Protein AF-A0A537AGH2-F1 (afdb_monomer)

Secondary structure (DSSP, 8-state):
--------------------------TTTTSEEEEEEEE--SSTTHHHHHHHHHHHHHHHHHHHHHSSSBTTBEEEEEEEE-TT-HHHHHHHHHHHTT-STT--S-BB-SSHHHHHHHHHHHHHHT--EE-TT-S-GGGG-TTT-TTEE--STT-THHHHHHHHHHHHTT--GGG-EE-TTS-SHHHHGGGGGGGTT-EEEE-S--S---HHHHHHIIIIITTT--SS-GGGGGSHHHHHHHHHHHHHHHHHHHHHHHH-SS---HHHHHHHHTT-EE-HHHHHHTT-TTT---EE--SS-SS---EEEEEEE-SSSEEE-S--EE--HHHHHHHHHHHHHHHHHHHTPPP---

pLDDT: mean 83.79, std 14.91, range [36.12, 98.12]

Mean predicted aligned error: 16.32 Å

Foldseek 3Di:
DDDDDDDDDDDDDDDDDDDDPPPPDPPQLQQAAEAEAEFQCDAPCNVVGVVVSVVVVVVLVCCCPVVVPDVVRRYDYDYQHDNQDQVSLLVSCVVQQQPGPRGHQAYESQHQSNLVVCQVVCVVSVHAYEQAPDYDPVVVPCVVRVRYHNHPDPAAQVLLVVLLVCVVVVNDQLPAEAEQRCQWCRNHPVNFPSQANHKYKHALAFFDDFQLLVVCVVPAVVVVNDPDDSVCCRIPVNVVVVVVVVLQVQLVVQLCVPVNPDDDDPVSSVVSLQARWQALVNCVVNGCRSGHHTFGHHQVRNRRAFKIFMWGDNRPGTDTPDDIDGDDCVPVVVVVVVVVVVVCVVVVPDDDDD

Sequence (354 aa):
MSGKPVGTALAPPLCAILATIVFAAPAVAQNEQFIPALVYRTGAYSPNGVPLANGIADYYKLINARDGGINGVKIVTEECEFSYATDRGVECYERLKHNGPTGAAYVNPLSTGVTFALTDRTTADKIPVVSPGYGRSESRDGSVFQWNFPLLGTWGVMNSTAIKEAVAVGYPREKMYGVWWSGAEPDVRPAGDGAKGYNAVTLQHTSGRFKLHEDLKKYVYDKGQGSAQWERTGEILYVRGLITSMLGVEAIRTAQAKFGNKPLTGEQVRWGYENLDISADRIKQLGFEGVLRPIKVSCADHEGAHTGRIQTWDGENWKITSDWYVSDDSVIAPMVKEAAARYATEKKIATGCL

Solvent-accessible surface area (backbone atoms only — not comparable to full-atom values): 19773 Å² total; per-residue (Å²): 132,91,81,88,81,91,79,91,80,91,86,80,85,85,84,80,85,75,83,78,78,77,76,77,69,77,83,65,78,72,44,48,46,22,37,48,37,55,31,18,69,42,65,94,59,15,85,60,27,39,62,51,45,49,53,54,55,51,49,51,52,43,39,35,68,76,57,48,13,68,94,60,29,32,68,42,72,53,81,35,79,24,48,80,38,47,71,47,41,48,49,45,46,70,73,38,47,66,40,54,81,80,21,29,69,37,40,44,55,89,40,56,67,29,44,65,72,37,51,67,53,27,50,74,70,73,26,37,37,40,32,77,63,46,64,57,76,72,26,70,47,44,90,82,27,74,29,41,41,32,44,53,68,78,35,47,64,60,40,16,48,54,36,41,50,29,51,76,74,68,48,63,33,70,78,40,75,32,54,59,60,39,53,34,63,74,13,35,56,84,26,41,75,52,28,34,43,28,29,13,36,28,54,65,49,70,53,55,77,52,64,39,49,58,52,46,39,68,73,28,43,77,68,72,67,52,94,66,62,78,86,54,54,24,35,36,68,46,44,47,51,54,50,57,50,48,55,53,52,49,11,42,50,50,22,24,75,75,77,40,97,60,93,74,53,73,69,47,37,49,52,5,42,35,60,28,70,44,44,63,68,52,36,40,75,67,27,37,63,90,36,57,71,60,37,48,27,30,76,94,36,85,75,29,61,65,49,30,28,39,28,30,28,74,56,86,50,66,38,79,78,53,68,82,45,67,67,63,54,90,64,47,48,59,54,52,52,49,54,52,51,52,51,31,60,78,69,70,52,88,85,81,76,135

Nearest PDB structures (foldseek):
  4ru0-assembly2_B  TM=5.882E-01  e=5.777E-34  Pseudomonas protegens Pf-5
  7cum-assembly1_B  TM=3.617E-01  e=2.779E-06  Homo sapiens
  6vjm-assembly1_B  TM=3.675E-01  e=4.060E-06  Homo sapiens
  4f12-assembly1_A  TM=3.586E-01  e=1.047E-05  Homo sapiens
  7c7s-assembly1_B  TM=3.684E-01  e=3.478E-05  Homo sapiens

Radius of gyration: 29.84 Å; Cα contacts (8 Å, |Δi|>4): 537; chains: 1; bounding box: 94×100×67 Å

Structure (mmCIF, N/CA/C/O backbone):
data_AF-A0A537AGH2-F1
#
_entry.id   AF-A0A537AGH2-F1
#
loop_
_atom_site.group_PDB
_atom_site.id
_atom_site.type_symbol
_atom_site.label_atom_id
_atom_site.label_alt_id
_atom_site.label_comp_id
_atom_site.label_asym_id
_atom_site.label_entity_id
_atom_site.label_seq_id
_atom_site.pdbx_PDB_ins_code
_atom_site.Cartn_x
_atom_site.Cartn_y
_atom_site.Cartn_z
_atom_site.occupancy
_atom_site.B_iso_or_equiv
_atom_site.auth_seq_id
_atom_site.auth_comp_id
_atom_site.auth_asym_id
_atom_site.auth_atom_id
_atom_site.pdbx_PDB_model_num
ATOM 1 N N . MET A 1 1 ? -70.671 72.174 38.721 1.00 41.12 1 MET A N 1
ATOM 2 C CA . MET A 1 1 ? -70.331 71.013 39.569 1.00 41.12 1 MET A CA 1
ATOM 3 C C . MET A 1 1 ? -69.439 70.094 38.750 1.00 41.12 1 MET A C 1
ATOM 5 O O . MET A 1 1 ? -69.869 69.733 37.670 1.00 41.12 1 MET A O 1
ATOM 9 N N . SER A 1 2 ? -68.220 69.811 39.241 1.00 43.91 2 SER A N 1
ATOM 10 C CA . SER A 1 2 ? -67.242 68.821 38.729 1.00 43.91 2 SER A CA 1
ATOM 11 C C . SER A 1 2 ? -66.855 68.954 37.237 1.00 43.91 2 SER A C 1
ATOM 13 O O . SER A 1 2 ? -67.623 68.577 36.371 1.00 43.91 2 SER A O 1
ATOM 15 N N . GLY A 1 3 ? -65.706 69.473 36.797 1.00 36.78 3 GLY A N 1
ATOM 16 C CA . GLY A 1 3 ? -64.362 69.422 37.373 1.00 36.78 3 GLY A CA 1
ATOM 17 C C . GLY A 1 3 ? -63.392 68.796 36.352 1.00 36.78 3 GLY A C 1
ATOM 18 O O . GLY A 1 3 ? -63.224 67.591 36.391 1.00 36.78 3 GLY A O 1
ATOM 19 N N . LYS A 1 4 ? -62.861 69.635 35.434 1.00 38.19 4 LYS A N 1
ATOM 20 C CA . LYS A 1 4 ? -61.521 69.699 34.765 1.00 38.19 4 LYS A CA 1
ATOM 21 C C . LYS A 1 4 ? -60.625 68.430 34.616 1.00 38.19 4 LYS A C 1
ATOM 23 O O . LYS A 1 4 ? -60.667 67.570 35.479 1.00 38.19 4 LYS A O 1
ATOM 28 N N . PRO A 1 5 ? -59.572 68.446 33.757 1.00 46.12 5 PRO A N 1
ATOM 29 C CA . PRO A 1 5 ? -59.351 69.150 32.483 1.00 46.12 5 PRO A CA 1
ATOM 30 C C . PRO A 1 5 ? -58.689 68.269 31.381 1.00 46.12 5 PRO A C 1
ATOM 32 O O . PRO A 1 5 ? -58.359 67.104 31.571 1.00 46.12 5 PRO A O 1
ATOM 35 N N . VAL A 1 6 ? -58.483 68.907 30.226 1.00 44.59 6 VAL A N 1
ATOM 36 C CA . VAL A 1 6 ? -57.723 68.499 29.030 1.00 44.59 6 VAL A CA 1
ATOM 37 C C . VAL A 1 6 ? -56.281 68.065 29.343 1.00 44.59 6 VAL A C 1
ATOM 39 O O . VAL A 1 6 ? -55.579 68.746 30.087 1.00 44.59 6 VAL A O 1
ATOM 42 N N . GLY A 1 7 ? -55.821 66.997 28.682 1.00 36.12 7 GLY A N 1
ATOM 43 C CA . GLY A 1 7 ? -54.413 66.603 28.601 1.00 36.12 7 GLY A CA 1
ATOM 44 C C . GLY A 1 7 ? -54.171 65.651 27.426 1.00 36.12 7 GLY A C 1
ATOM 45 O O . GLY A 1 7 ? -54.637 64.518 27.430 1.00 36.12 7 GLY A O 1
ATOM 46 N N . THR A 1 8 ? -53.465 66.132 26.404 1.00 44.34 8 THR A N 1
ATOM 47 C CA . THR A 1 8 ? -52.935 65.358 25.272 1.00 44.34 8 THR A CA 1
ATOM 48 C C . THR A 1 8 ? -51.853 64.383 25.734 1.00 44.34 8 THR A C 1
ATOM 50 O O . THR A 1 8 ? -50.878 64.816 26.346 1.00 44.34 8 THR A O 1
ATOM 53 N N . ALA A 1 9 ? -51.968 63.102 25.375 1.00 39.44 9 ALA A N 1
ATOM 54 C CA . ALA A 1 9 ? -50.884 62.129 25.495 1.00 39.44 9 ALA A CA 1
ATOM 55 C C . ALA A 1 9 ? -50.927 61.116 24.337 1.00 39.44 9 ALA A C 1
ATOM 57 O O . ALA A 1 9 ? -51.938 60.458 24.099 1.00 39.44 9 ALA A O 1
ATOM 58 N N . LEU A 1 10 ? -49.809 61.031 23.616 1.00 45.22 10 LEU A N 1
ATOM 59 C CA . LEU A 1 10 ? -49.464 60.015 22.621 1.00 45.22 10 LEU A CA 1
ATOM 60 C C . LEU A 1 10 ? -49.036 58.714 23.318 1.00 45.22 10 LEU A C 1
ATOM 62 O O . LEU A 1 10 ? -48.184 58.777 24.200 1.00 45.22 10 LEU A O 1
ATOM 66 N N . ALA A 1 11 ? -49.551 57.563 22.869 1.00 36.91 11 ALA A N 1
ATOM 67 C CA . ALA A 1 11 ? -48.962 56.216 22.996 1.00 36.91 11 ALA A CA 1
ATOM 68 C C . ALA A 1 11 ? -49.866 55.181 22.276 1.00 36.91 11 ALA A C 1
ATOM 70 O O . ALA A 1 11 ? -51.060 55.443 22.136 1.00 36.91 11 ALA A O 1
ATOM 71 N N . PRO A 1 12 ? -49.416 53.943 21.996 1.00 42.91 12 PRO A N 1
ATOM 72 C CA . PRO A 1 12 ? -48.187 53.490 21.324 1.00 42.91 12 PRO A CA 1
ATOM 73 C C . PRO A 1 12 ? -48.516 52.457 20.197 1.00 42.91 12 PRO A C 1
ATOM 75 O O . PRO A 1 12 ? -49.676 52.068 20.049 1.00 42.91 12 PRO A O 1
ATOM 78 N N . PRO A 1 13 ? -47.550 51.990 19.373 1.00 43.12 13 PRO A N 1
ATOM 79 C CA . PRO A 1 13 ? -47.852 51.080 18.268 1.00 43.12 13 PRO A CA 1
ATOM 80 C C . PRO A 1 13 ? -48.101 49.639 18.741 1.00 43.12 13 PRO A C 1
ATOM 82 O O . PRO A 1 13 ? -47.490 49.140 19.686 1.00 43.12 13 PRO A O 1
ATOM 85 N N . LEU A 1 14 ? -49.031 48.994 18.040 1.00 40.91 14 LEU A N 1
ATOM 86 C CA . LEU A 1 14 ? -49.587 47.671 18.294 1.00 40.91 14 LEU A CA 1
ATOM 87 C C . LEU A 1 14 ? -48.521 46.570 18.134 1.00 40.91 14 LEU A C 1
ATOM 89 O O . LEU A 1 14 ? -47.945 46.394 17.061 1.00 40.91 14 LEU A O 1
ATOM 93 N N . CYS A 1 15 ? -48.289 45.809 19.202 1.00 37.78 15 CYS A N 1
ATOM 94 C CA . CYS A 1 15 ? -47.430 44.629 19.215 1.00 37.78 15 CYS A CA 1
ATOM 95 C C . CYS A 1 15 ? -48.235 43.426 18.686 1.00 37.78 15 CYS A C 1
ATOM 97 O O . CYS A 1 15 ? -49.116 42.918 19.379 1.00 37.78 15 CYS A O 1
ATOM 99 N N . ALA A 1 16 ? -47.978 42.992 17.449 1.00 44.84 16 ALA A N 1
ATOM 100 C CA . ALA A 1 16 ? -48.577 41.786 16.882 1.00 44.84 16 ALA A CA 1
ATOM 101 C C . ALA A 1 16 ? -47.714 40.563 17.232 1.00 44.84 16 ALA A C 1
ATOM 103 O O . ALA A 1 16 ? -46.603 40.401 16.730 1.00 44.84 16 ALA A O 1
ATOM 104 N N . ILE A 1 17 ? -48.237 39.702 18.105 1.00 47.31 17 ILE A N 1
ATOM 105 C CA . ILE A 1 17 ? -47.655 38.400 18.441 1.00 47.31 17 ILE A CA 1
ATOM 106 C C . ILE A 1 17 ? -47.927 37.455 17.261 1.00 47.31 17 ILE A C 1
ATOM 108 O O . ILE A 1 17 ? -49.038 36.948 17.118 1.00 47.31 17 ILE A O 1
ATOM 112 N N . LEU A 1 18 ? -46.928 37.220 16.404 1.00 45.00 18 LEU A N 1
ATOM 113 C CA . LEU A 1 18 ? -46.944 36.079 15.487 1.00 45.00 18 LEU A CA 1
ATOM 114 C C . LEU A 1 18 ? -46.475 34.835 16.244 1.00 45.00 18 LEU A C 1
ATOM 116 O O . LEU A 1 18 ? -45.322 34.745 16.660 1.00 45.00 18 LEU A O 1
ATOM 120 N N . ALA A 1 19 ? -47.372 33.862 16.387 1.00 48.78 19 ALA A N 1
ATOM 121 C CA . ALA A 1 19 ? -47.015 32.499 16.742 1.00 48.78 19 ALA A CA 1
ATOM 122 C C . ALA A 1 19 ? -46.134 31.912 15.625 1.00 48.78 19 ALA A C 1
ATOM 124 O O . ALA A 1 19 ? -46.610 31.625 14.526 1.00 48.78 19 ALA A O 1
ATOM 125 N N . THR A 1 20 ? -44.841 31.748 15.890 1.00 42.72 20 THR A N 1
ATOM 126 C CA . THR A 1 20 ? -43.931 31.002 15.023 1.00 42.72 20 THR A CA 1
ATOM 127 C C . THR A 1 20 ? -44.270 29.519 15.108 1.00 42.72 20 THR A C 1
ATOM 129 O O . THR A 1 20 ? -43.846 28.806 16.014 1.00 42.72 20 THR A O 1
ATOM 132 N N . ILE A 1 21 ? -45.035 29.033 14.130 1.00 51.00 21 ILE A N 1
ATOM 133 C CA . ILE A 1 21 ? -45.040 27.614 13.781 1.00 51.00 21 ILE A CA 1
ATOM 134 C C . ILE A 1 21 ? -43.639 27.316 13.246 1.00 51.00 21 ILE A C 1
ATOM 136 O O . ILE A 1 21 ? -43.299 27.682 12.121 1.00 51.00 21 ILE A O 1
ATOM 140 N N . VAL A 1 22 ? -42.798 26.696 14.072 1.00 43.97 22 VAL A N 1
ATOM 141 C CA . VAL A 1 22 ? -41.528 26.131 13.620 1.00 43.97 22 VAL A CA 1
ATOM 142 C C . VAL A 1 22 ? -41.872 24.936 12.737 1.00 43.97 22 VAL A C 1
ATOM 144 O O . VAL A 1 22 ? -42.109 23.833 13.223 1.00 43.97 22 VAL A O 1
ATOM 147 N N . PHE A 1 23 ? -41.919 25.150 11.423 1.00 47.59 23 PHE A N 1
ATOM 148 C CA . PHE A 1 23 ? -41.709 24.055 10.488 1.00 47.59 23 PHE A CA 1
ATOM 149 C C . PHE A 1 23 ? -40.255 23.620 10.652 1.00 47.59 23 PHE A C 1
ATOM 151 O O . PHE A 1 23 ? -39.338 24.276 10.159 1.00 47.59 23 PHE A O 1
ATOM 158 N N . ALA A 1 24 ? -40.035 22.525 11.378 1.00 45.69 24 ALA A N 1
ATOM 159 C CA . ALA A 1 24 ? -38.797 21.782 11.246 1.00 45.69 24 ALA A CA 1
ATOM 160 C C . ALA A 1 24 ? -38.727 21.314 9.786 1.00 45.69 24 ALA A C 1
ATOM 162 O O . ALA A 1 24 ? -39.479 20.429 9.374 1.00 45.69 24 ALA A O 1
ATOM 163 N N . ALA A 1 25 ? -37.875 21.956 8.984 1.00 42.16 25 ALA A N 1
ATOM 164 C CA . ALA A 1 25 ? -37.486 21.408 7.694 1.00 42.16 25 ALA A CA 1
ATOM 165 C C . ALA A 1 25 ? -36.998 19.965 7.923 1.00 42.16 25 ALA A C 1
ATOM 167 O O . ALA A 1 25 ? -36.376 19.701 8.961 1.00 42.16 25 ALA A O 1
ATOM 168 N N . PRO A 1 26 ? -37.270 19.015 7.011 1.00 39.09 26 PRO A N 1
ATOM 169 C CA . PRO A 1 26 ? -36.782 17.658 7.181 1.00 39.09 26 PRO A CA 1
ATOM 170 C C . PRO A 1 26 ? -35.262 17.731 7.323 1.00 39.09 26 PRO A C 1
ATOM 172 O O . PRO A 1 26 ? -34.594 18.323 6.475 1.00 39.09 26 PRO A O 1
ATOM 175 N N . ALA A 1 27 ? -34.711 17.129 8.373 1.00 44.16 27 ALA A N 1
ATOM 176 C CA . ALA A 1 27 ? -33.276 17.062 8.659 1.00 44.16 27 ALA A CA 1
ATOM 177 C C . ALA A 1 27 ? -32.478 16.2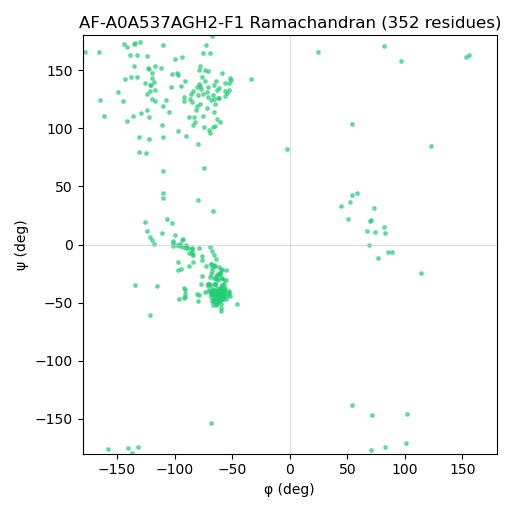21 7.627 1.00 44.16 27 ALA A C 1
ATOM 179 O O . ALA A 1 27 ? -31.470 15.607 7.955 1.00 44.16 27 ALA A O 1
ATOM 180 N N . VAL A 1 28 ? -32.940 16.150 6.376 1.00 46.12 28 VAL A N 1
ATOM 181 C CA . VAL A 1 28 ? -32.482 15.205 5.350 1.00 46.12 28 VAL A CA 1
ATOM 182 C C . VAL A 1 28 ? -31.429 15.826 4.420 1.00 46.12 28 VAL A C 1
ATOM 184 O O . VAL A 1 28 ? -30.611 15.095 3.880 1.00 46.12 28 VAL A O 1
ATOM 187 N N . ALA A 1 29 ? -31.348 17.159 4.307 1.00 49.22 29 ALA A N 1
ATOM 188 C CA . ALA A 1 29 ? -30.299 17.831 3.518 1.00 49.22 29 ALA A CA 1
ATOM 189 C C . ALA A 1 29 ? -28.917 17.867 4.211 1.00 49.22 29 ALA A C 1
ATOM 191 O O . ALA A 1 29 ? -27.922 18.238 3.598 1.00 49.22 29 ALA A O 1
ATOM 192 N N . GLN A 1 30 ? -28.838 17.498 5.496 1.00 58.06 30 GLN A N 1
ATOM 193 C CA . GLN A 1 30 ? -27.580 17.469 6.255 1.00 58.06 30 GLN A CA 1
ATOM 194 C C . GLN A 1 30 ? -26.844 16.124 6.181 1.00 58.06 30 GLN A C 1
ATOM 196 O O . GLN A 1 30 ? -25.755 16.003 6.733 1.00 58.06 30 GLN A O 1
ATOM 201 N N . ASN A 1 31 ? -27.417 15.120 5.512 1.00 77.12 31 ASN A N 1
ATOM 202 C CA . ASN A 1 31 ? -26.887 13.757 5.494 1.00 77.12 31 ASN A CA 1
ATOM 203 C C . ASN A 1 31 ? -26.304 13.371 4.121 1.00 77.12 31 ASN A C 1
ATOM 205 O O . ASN A 1 31 ? -26.499 12.255 3.630 1.00 77.12 31 ASN A O 1
ATOM 209 N N . GLU A 1 32 ? -25.608 14.319 3.492 1.00 88.38 32 GLU A N 1
ATOM 210 C CA . GLU A 1 32 ? -24.970 14.156 2.186 1.00 88.38 32 GLU A CA 1
ATOM 211 C C . GLU A 1 32 ? -23.479 14.504 2.252 1.00 88.38 32 GLU A C 1
ATOM 213 O O . GLU A 1 32 ? -23.079 15.490 2.868 1.00 88.38 32 GLU A O 1
ATOM 218 N N . GLN A 1 33 ? -22.653 13.703 1.583 1.00 89.38 33 GLN A N 1
ATOM 219 C CA . GLN A 1 33 ? -21.227 13.933 1.401 1.00 89.38 33 GLN A CA 1
ATOM 220 C C . GLN A 1 33 ? -20.980 14.398 -0.031 1.00 89.38 33 GLN A C 1
ATOM 222 O O . GLN A 1 33 ? -21.151 13.625 -0.975 1.00 89.38 33 GLN A O 1
ATOM 227 N N . PHE A 1 34 ? -20.538 15.644 -0.197 1.00 96.12 34 PHE A N 1
ATOM 228 C CA . PHE A 1 34 ? -20.224 16.173 -1.520 1.00 96.12 34 PHE A CA 1
ATOM 229 C C . PHE A 1 34 ? -18.807 15.800 -1.974 1.00 96.12 34 PHE A C 1
ATOM 231 O O . PHE A 1 34 ? -17.839 15.977 -1.227 1.00 96.12 34 PHE A O 1
ATOM 238 N N . ILE A 1 35 ? -18.687 15.308 -3.209 1.00 96.75 35 ILE A N 1
ATOM 239 C CA . ILE A 1 35 ? -17.411 15.018 -3.875 1.00 96.75 35 ILE A CA 1
ATOM 240 C C . ILE A 1 35 ? -17.417 15.693 -5.261 1.00 96.75 35 ILE A C 1
ATOM 242 O O . ILE A 1 35 ? -18.195 15.283 -6.128 1.00 96.75 35 ILE A O 1
ATOM 246 N N . PRO A 1 36 ? -16.570 16.709 -5.512 1.00 96.50 36 PRO A N 1
ATOM 247 C CA . PRO A 1 36 ? -16.449 17.317 -6.832 1.00 96.50 36 PRO A CA 1
ATOM 248 C C . PRO A 1 36 ? -15.880 16.319 -7.845 1.00 96.50 36 PRO A C 1
ATOM 250 O O . PRO A 1 36 ? -14.905 15.618 -7.566 1.00 96.50 36 PRO A O 1
ATOM 253 N N . ALA A 1 37 ? -16.451 16.289 -9.048 1.00 95.00 37 ALA A N 1
ATOM 254 C CA . ALA A 1 37 ? -15.975 15.448 -10.139 1.00 95.00 37 ALA A CA 1
ATOM 255 C C . ALA A 1 37 ? -15.350 16.317 -11.241 1.00 95.00 37 ALA A C 1
ATOM 257 O O . ALA A 1 37 ? -16.032 16.796 -12.143 1.00 95.00 37 ALA A O 1
ATOM 258 N N . LEU A 1 38 ? -14.033 16.528 -11.175 1.00 96.19 38 LEU A N 1
ATOM 259 C CA . LEU A 1 38 ? -13.284 17.185 -12.250 1.00 96.19 38 LEU A CA 1
ATOM 260 C C . LEU A 1 38 ? -13.113 16.188 -13.400 1.00 96.19 38 LEU A C 1
ATOM 262 O O . LEU A 1 38 ? -12.388 15.203 -13.270 1.00 96.19 38 LEU A O 1
ATOM 266 N N . VAL A 1 39 ? -13.787 16.428 -14.522 1.00 95.69 39 VAL A N 1
ATOM 267 C CA . VAL A 1 39 ? -13.855 15.496 -15.656 1.00 95.69 39 VAL A CA 1
ATOM 268 C C . VAL A 1 39 ? -13.360 16.149 -16.944 1.00 95.69 39 VAL A C 1
ATOM 270 O O . VAL A 1 39 ? -13.449 17.358 -17.134 1.00 95.69 39 VAL A O 1
ATOM 273 N N . TYR A 1 40 ? -12.824 15.343 -17.855 1.00 93.56 40 TYR A N 1
ATOM 274 C CA . TYR A 1 40 ? -12.429 15.792 -19.191 1.00 93.56 40 TYR A CA 1
ATOM 275 C C . TYR A 1 40 ? -12.999 14.842 -20.241 1.00 93.56 40 TYR A C 1
ATOM 277 O O . TYR A 1 40 ? -12.354 13.927 -20.750 1.00 93.56 40 TYR A O 1
ATOM 285 N N . ARG A 1 41 ? -14.276 15.043 -20.539 1.00 93.25 41 ARG A N 1
ATOM 286 C CA . ARG A 1 41 ? -15.048 14.286 -21.523 1.00 93.25 41 ARG A CA 1
ATOM 287 C C . ARG A 1 41 ? -14.868 14.834 -22.937 1.00 93.25 41 ARG A C 1
ATOM 289 O O . ARG A 1 41 ? -15.315 14.209 -23.893 1.00 93.25 41 ARG A O 1
ATOM 296 N N . THR A 1 42 ? -14.200 15.977 -23.079 1.00 91.25 42 THR A N 1
ATOM 297 C CA . THR A 1 42 ? -13.951 16.649 -24.360 1.00 91.25 42 THR A CA 1
ATOM 298 C C . THR A 1 42 ? -12.457 16.889 -24.609 1.00 91.25 42 THR A C 1
ATOM 300 O O . THR A 1 42 ? -11.636 16.838 -23.693 1.00 91.25 42 THR A O 1
ATOM 303 N N . GLY A 1 43 ? -12.085 17.147 -25.867 1.00 86.19 43 GLY A N 1
ATOM 304 C CA . GLY A 1 43 ? -10.697 17.401 -26.271 1.00 86.19 43 GLY A CA 1
ATOM 305 C C . GLY A 1 43 ? -9.866 16.134 -26.509 1.00 86.19 43 GLY A C 1
ATOM 306 O O . GLY 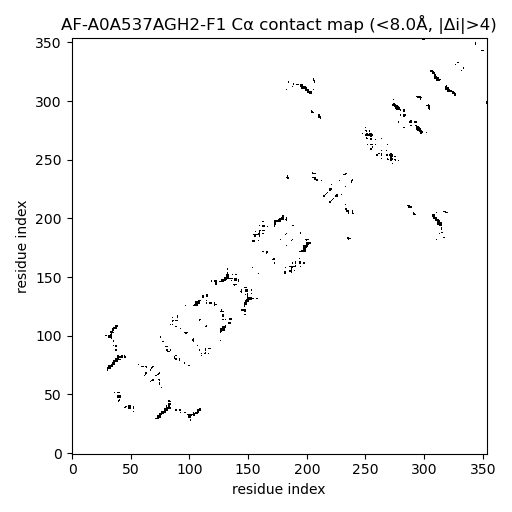A 1 43 ? -10.378 15.014 -26.485 1.00 86.19 43 GLY A O 1
ATOM 307 N N . ALA A 1 44 ? -8.564 16.312 -26.757 1.00 78.69 44 ALA A N 1
ATOM 308 C CA . ALA A 1 44 ? -7.661 15.244 -27.209 1.00 78.69 44 ALA A CA 1
ATOM 309 C C . ALA A 1 44 ? -7.480 14.093 -26.200 1.00 78.69 44 ALA A C 1
ATOM 311 O O . ALA A 1 44 ? -7.209 12.965 -26.597 1.00 78.69 44 ALA A O 1
ATOM 312 N N . TYR A 1 45 ? -7.667 14.363 -24.905 1.00 76.12 45 TYR A N 1
ATOM 313 C CA . TYR A 1 45 ? -7.528 13.372 -23.832 1.00 76.12 45 TYR A CA 1
ATOM 314 C C . TYR A 1 45 ? -8.848 12.667 -23.470 1.00 76.12 45 TYR A C 1
ATOM 316 O O . TYR A 1 45 ? -8.852 11.757 -22.638 1.00 76.12 45 TYR A O 1
ATOM 324 N N . SER A 1 46 ? -9.965 13.033 -24.113 1.00 75.38 46 SER A N 1
ATOM 325 C CA . SER A 1 46 ? -11.285 12.433 -23.863 1.00 75.38 46 SER A CA 1
ATOM 326 C C . SER A 1 46 ? -11.362 10.904 -24.016 1.00 75.38 46 SER A C 1
ATOM 328 O O . SER A 1 46 ? -12.118 10.312 -23.242 1.00 75.38 46 SER A O 1
ATOM 330 N N . PRO A 1 47 ? -10.573 10.214 -24.877 1.00 79.50 47 PRO A N 1
ATOM 331 C CA . PRO A 1 47 ? -10.584 8.748 -24.917 1.00 79.50 47 PRO A CA 1
ATOM 332 C C . PRO A 1 47 ? -10.216 8.091 -23.578 1.00 79.50 47 PRO A C 1
ATOM 334 O O . PRO A 1 47 ? -10.722 7.015 -23.275 1.00 79.50 47 PRO A O 1
ATOM 337 N N . ASN A 1 48 ? -9.392 8.754 -22.757 1.00 71.12 48 ASN A N 1
ATOM 338 C CA . ASN A 1 48 ? -9.063 8.307 -21.400 1.00 71.12 48 ASN A CA 1
ATOM 339 C C . ASN A 1 48 ? -10.032 8.890 -20.360 1.00 71.12 48 ASN A C 1
ATOM 341 O O . ASN A 1 48 ? -10.439 8.199 -19.427 1.00 71.12 48 ASN A O 1
ATOM 345 N N . GLY A 1 49 ? -10.422 10.157 -20.523 1.00 76.06 49 GLY A N 1
ATOM 346 C CA . GLY A 1 49 ? -11.234 10.879 -19.541 1.00 76.06 49 GLY A CA 1
ATOM 347 C C . GLY A 1 49 ? -12.684 10.415 -19.453 1.00 76.06 49 GLY A C 1
ATOM 348 O O . GLY A 1 49 ? -13.212 10.282 -18.352 1.00 76.06 49 GLY A O 1
ATOM 349 N N . VAL A 1 50 ? -13.326 10.116 -20.588 1.00 83.25 50 VAL A N 1
ATOM 350 C CA . VAL A 1 50 ? -14.721 9.643 -20.630 1.00 83.25 50 VAL A CA 1
ATOM 351 C C . VAL A 1 50 ? -14.922 8.337 -19.850 1.00 83.25 50 VAL A C 1
ATOM 353 O O . VAL A 1 50 ? -15.788 8.322 -18.970 1.00 83.25 50 VAL A O 1
ATOM 356 N N . PRO A 1 51 ? -14.168 7.244 -20.106 1.00 69.81 51 PRO A N 1
ATOM 357 C CA . PRO A 1 51 ? -14.359 6.004 -19.355 1.00 69.81 51 PRO A CA 1
ATOM 358 C C . PRO A 1 51 ? -14.009 6.158 -17.869 1.00 69.81 51 PRO A C 1
ATOM 360 O O . PRO A 1 51 ? -14.688 5.573 -17.027 1.00 69.81 51 PRO A O 1
ATOM 363 N N . LEU A 1 52 ? -13.012 6.984 -17.532 1.00 72.81 52 LEU A N 1
ATOM 364 C CA . LEU A 1 52 ? -12.624 7.249 -16.145 1.00 72.81 52 LEU A CA 1
ATOM 365 C C . LEU A 1 52 ? -13.729 7.986 -15.374 1.00 72.81 52 LEU A C 1
ATOM 367 O O . LEU A 1 52 ? -14.118 7.557 -14.288 1.00 72.81 52 LEU A O 1
ATOM 371 N N . ALA A 1 53 ? -14.290 9.042 -15.966 1.00 84.88 53 ALA A N 1
ATOM 372 C CA . ALA A 1 53 ? -15.404 9.791 -15.395 1.00 84.88 53 ALA A CA 1
ATOM 373 C C . ALA A 1 53 ? -16.663 8.919 -15.234 1.00 84.88 53 ALA A C 1
ATOM 375 O O . ALA A 1 53 ? -17.325 8.978 -14.199 1.00 84.88 53 ALA A O 1
ATOM 376 N N . ASN A 1 54 ? -16.961 8.056 -16.213 1.00 85.50 54 ASN A N 1
ATOM 377 C CA . ASN A 1 54 ? -18.076 7.106 -16.125 1.00 85.50 54 ASN A CA 1
ATOM 378 C C . ASN A 1 54 ? -17.901 6.121 -14.964 1.00 85.50 54 ASN A C 1
ATOM 380 O O . ASN A 1 54 ? -18.815 5.964 -14.161 1.00 85.50 54 ASN A O 1
ATOM 384 N N . GLY A 1 55 ? -16.721 5.504 -14.835 1.00 72.25 55 GLY A N 1
ATOM 385 C CA . GLY A 1 55 ? -16.449 4.547 -13.761 1.00 72.25 55 GLY A CA 1
ATOM 386 C C . GLY A 1 55 ? -16.578 5.163 -12.365 1.00 72.25 55 GLY A C 1
ATOM 387 O O . GLY A 1 55 ? -17.162 4.548 -11.475 1.00 72.25 55 GLY A O 1
ATOM 388 N N . ILE A 1 56 ? -16.094 6.396 -12.186 1.00 82.38 56 ILE A N 1
ATOM 389 C CA . ILE A 1 56 ? -16.222 7.143 -10.926 1.00 82.38 56 ILE A CA 1
ATOM 390 C C . ILE A 1 56 ? -17.698 7.424 -10.610 1.00 82.38 56 ILE A C 1
ATOM 392 O O . ILE A 1 56 ? -18.171 7.096 -9.519 1.00 82.38 56 ILE A O 1
ATOM 396 N N . ALA A 1 57 ? -18.438 7.987 -11.569 1.00 86.81 57 ALA A N 1
ATOM 397 C CA . ALA A 1 57 ? -19.847 8.320 -11.386 1.00 86.81 57 ALA A CA 1
ATOM 398 C C . ALA A 1 57 ? -20.695 7.075 -11.077 1.00 86.81 57 ALA A C 1
ATOM 400 O O . ALA A 1 57 ? -21.543 7.101 -10.183 1.00 86.81 57 ALA A O 1
ATOM 401 N N . ASP A 1 58 ? -20.456 5.972 -11.785 1.00 87.50 58 ASP A N 1
ATOM 402 C CA . ASP A 1 58 ? -21.203 4.731 -11.598 1.00 87.50 58 ASP A CA 1
ATOM 403 C C . ASP A 1 58 ? -20.859 4.043 -10.276 1.00 87.50 58 ASP A C 1
ATOM 405 O O . ASP A 1 58 ? -21.753 3.502 -9.623 1.00 87.50 58 ASP A O 1
ATOM 409 N N . TYR A 1 59 ? -19.609 4.134 -9.813 1.00 79.69 59 TYR A N 1
ATOM 410 C CA . TYR A 1 59 ? -19.240 3.633 -8.493 1.00 79.69 59 TYR A CA 1
ATOM 411 C C . TYR A 1 59 ? -19.950 4.401 -7.372 1.00 79.69 59 TYR A C 1
ATOM 413 O O . TYR A 1 59 ? -20.509 3.782 -6.471 1.00 79.69 59 TYR A O 1
ATOM 421 N N . TYR A 1 60 ? -20.030 5.734 -7.434 1.00 91.69 60 TYR A N 1
ATOM 422 C CA . TYR A 1 60 ? -20.766 6.503 -6.419 1.00 91.69 60 TYR A CA 1
ATOM 423 C C . TYR A 1 60 ? -22.268 6.209 -6.425 1.00 91.69 60 TYR A C 1
ATOM 425 O O . TYR A 1 60 ? -22.869 6.048 -5.359 1.00 91.69 60 TYR A O 1
ATOM 433 N N . LYS A 1 61 ? -22.875 6.062 -7.610 1.00 89.94 61 LYS A N 1
ATOM 434 C CA . LYS A 1 61 ? -24.271 5.610 -7.730 1.00 89.94 61 LYS A CA 1
ATOM 435 C C . LYS A 1 61 ? -24.456 4.221 -7.118 1.00 89.94 61 LYS A C 1
ATOM 437 O O . LYS A 1 61 ? -25.426 4.016 -6.391 1.00 89.94 61 LYS A O 1
ATOM 442 N N . LEU A 1 62 ? -23.527 3.294 -7.370 1.00 77.69 62 LEU A N 1
ATOM 443 C CA . LEU A 1 62 ? -23.547 1.951 -6.793 1.00 77.69 62 LEU A CA 1
ATOM 444 C C . LEU A 1 62 ? -23.490 2.003 -5.265 1.00 77.69 62 LEU A C 1
ATOM 446 O O . LEU A 1 62 ? -24.318 1.362 -4.629 1.00 77.6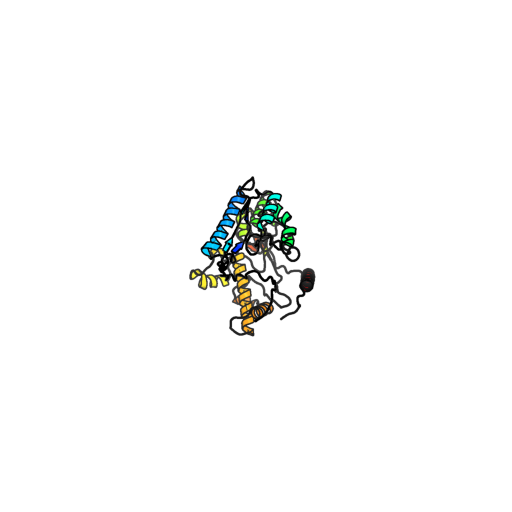9 62 LEU A O 1
ATOM 450 N N . ILE A 1 63 ? -22.577 2.778 -4.674 1.00 84.06 63 ILE A N 1
ATOM 451 C CA . ILE A 1 63 ? -22.480 2.921 -3.212 1.00 84.06 63 ILE A CA 1
ATOM 452 C C . ILE A 1 63 ? -23.782 3.487 -2.635 1.00 84.06 63 ILE A C 1
ATOM 454 O O . ILE A 1 63 ? -24.328 2.961 -1.668 1.00 84.06 63 ILE A O 1
ATOM 458 N N . ASN A 1 64 ? -24.358 4.509 -3.265 1.00 91.31 64 ASN A N 1
ATOM 459 C CA . ASN A 1 64 ? -25.635 5.055 -2.816 1.00 91.31 64 ASN A CA 1
ATOM 460 C C . ASN A 1 64 ? -26.788 4.053 -2.899 1.00 91.31 64 ASN A C 1
ATOM 462 O O . ASN A 1 64 ? -27.623 4.020 -1.991 1.00 91.31 64 ASN A O 1
ATOM 466 N N . ALA A 1 65 ? -26.865 3.284 -3.985 1.00 84.94 65 ALA A N 1
ATOM 467 C CA . ALA A 1 65 ? -27.969 2.371 -4.254 1.00 84.94 65 ALA A CA 1
ATOM 468 C C . ALA A 1 65 ? -27.849 1.051 -3.479 1.00 84.94 65 ALA A C 1
ATOM 470 O O . ALA A 1 65 ? -28.813 0.630 -2.846 1.00 84.94 65 ALA A O 1
ATOM 471 N N . ARG A 1 66 ? -26.674 0.413 -3.519 1.00 88.00 66 ARG A N 1
ATOM 472 C CA . ARG A 1 66 ? -26.399 -0.891 -2.900 1.00 88.00 66 ARG A CA 1
ATOM 473 C C . ARG A 1 66 ? -26.164 -0.769 -1.398 1.00 88.00 66 ARG A C 1
ATOM 475 O O . ARG A 1 66 ? -26.712 -1.564 -0.643 1.00 88.00 66 ARG A O 1
ATOM 482 N N . ASP A 1 67 ? -25.392 0.234 -0.979 1.00 78.06 67 ASP A N 1
ATOM 483 C CA . ASP A 1 67 ? -24.913 0.343 0.408 1.00 78.06 67 ASP A CA 1
ATOM 484 C C . ASP A 1 67 ? -25.723 1.367 1.218 1.00 78.06 67 ASP A C 1
ATOM 486 O O . ASP A 1 67 ? -25.495 1.567 2.408 1.00 78.06 67 ASP A O 1
ATOM 490 N N . GLY A 1 68 ? -26.701 2.025 0.584 1.00 82.12 68 GLY A N 1
ATOM 491 C CA . GLY A 1 68 ? -27.477 3.088 1.215 1.00 82.12 68 GLY A CA 1
ATOM 492 C C . GLY A 1 68 ? -26.696 4.397 1.369 1.00 82.12 68 GLY A C 1
ATOM 493 O O . GLY A 1 68 ? -27.206 5.319 2.000 1.00 82.12 68 GLY A O 1
ATOM 494 N N . GLY A 1 69 ? -25.525 4.517 0.738 1.00 83.31 69 GLY A N 1
ATOM 495 C CA . GLY A 1 69 ? -24.545 5.574 0.988 1.00 83.31 69 GLY A CA 1
ATOM 496 C C . GLY A 1 69 ? -23.402 5.079 1.881 1.00 83.31 69 GLY A C 1
ATOM 497 O O . GLY A 1 69 ? -23.291 3.893 2.174 1.00 83.31 69 GLY A O 1
ATOM 498 N N . ILE A 1 70 ? -22.541 5.982 2.338 1.00 81.94 70 ILE A N 1
ATOM 499 C CA . ILE A 1 70 ? -21.468 5.668 3.285 1.00 81.94 70 ILE A CA 1
ATOM 500 C C . ILE A 1 70 ? -22.068 5.705 4.692 1.00 81.94 70 ILE A C 1
ATOM 502 O O . ILE A 1 70 ? -22.320 6.780 5.228 1.00 81.94 70 ILE A O 1
ATOM 506 N N . ASN A 1 71 ? -22.339 4.538 5.284 1.00 85.44 71 ASN A N 1
ATOM 507 C CA . ASN A 1 71 ? -22.997 4.422 6.597 1.00 85.44 71 ASN A CA 1
ATOM 508 C C . ASN A 1 71 ? -24.322 5.212 6.685 1.00 85.44 71 ASN A C 1
ATOM 510 O O . ASN A 1 71 ? -24.639 5.806 7.712 1.00 85.44 71 ASN A O 1
ATOM 514 N N . GLY A 1 72 ? -25.085 5.243 5.588 1.00 83.06 72 GLY A N 1
ATOM 515 C CA . GLY A 1 72 ? -26.338 5.995 5.482 1.00 83.06 72 GLY A CA 1
ATOM 516 C C . GLY A 1 72 ? -26.199 7.448 5.008 1.00 83.06 72 GLY A C 1
ATOM 517 O O . GLY A 1 72 ? -27.226 8.070 4.746 1.00 83.06 72 GLY A O 1
ATOM 518 N N . VAL A 1 73 ? -24.982 7.986 4.849 1.00 89.12 73 VAL A N 1
ATOM 519 C CA . VAL A 1 73 ? -24.720 9.312 4.249 1.00 89.12 73 VAL A CA 1
ATOM 520 C C . VAL A 1 73 ? -24.655 9.177 2.729 1.00 89.12 73 VAL A C 1
ATOM 522 O O . VAL A 1 73 ? -23.832 8.423 2.206 1.00 89.12 73 VAL A O 1
ATOM 525 N N . LYS A 1 74 ? -25.488 9.901 1.981 1.00 91.50 74 LYS A N 1
ATOM 526 C CA . LYS A 1 74 ? -25.490 9.795 0.512 1.00 91.50 74 LYS A CA 1
ATOM 527 C C . LYS A 1 74 ? -24.334 10.576 -0.101 1.00 91.50 74 LYS A C 1
ATOM 529 O O . LYS A 1 74 ? -24.059 11.697 0.299 1.00 91.50 74 LYS A O 1
ATOM 534 N N . ILE A 1 75 ? -23.671 10.006 -1.100 1.00 92.94 75 ILE A N 1
ATOM 535 C CA . ILE A 1 75 ? -22.667 10.711 -1.900 1.00 92.94 75 ILE A CA 1
ATOM 536 C C . ILE A 1 75 ? -23.390 11.576 -2.933 1.00 92.94 75 ILE A C 1
ATOM 538 O O . ILE A 1 75 ? -24.219 11.066 -3.686 1.00 92.94 75 ILE A O 1
ATOM 542 N N . VAL A 1 76 ? -23.048 12.855 -3.019 1.00 94.88 76 VAL A N 1
ATOM 543 C CA . VAL A 1 76 ? -23.540 13.754 -4.069 1.00 94.88 76 VAL A CA 1
ATOM 544 C C . VAL A 1 76 ? -22.351 14.316 -4.827 1.00 94.88 76 VAL A C 1
ATOM 546 O O . VAL A 1 76 ? -21.336 14.675 -4.236 1.00 94.88 76 VAL A O 1
ATOM 549 N N . THR A 1 77 ? -22.458 14.370 -6.150 1.00 94.62 77 THR A N 1
ATOM 550 C CA . THR A 1 77 ? -21.373 14.829 -7.016 1.00 94.62 77 THR A CA 1
ATOM 551 C C . THR A 1 77 ? -21.876 15.825 -8.036 1.00 94.62 77 THR A C 1
ATOM 553 O O . THR A 1 77 ? -22.957 15.646 -8.592 1.00 94.62 77 THR A O 1
ATOM 556 N N . GLU A 1 78 ? -21.046 16.812 -8.347 1.00 96.44 78 GLU A N 1
ATOM 557 C CA . GLU A 1 78 ? -21.238 17.708 -9.484 1.00 96.44 78 GLU A CA 1
ATOM 558 C C . GLU A 1 78 ? -20.036 17.562 -10.418 1.00 96.44 78 GLU A C 1
ATOM 560 O O . GLU A 1 78 ? -18.887 17.683 -9.981 1.00 96.44 78 GLU A O 1
ATOM 565 N N . GLU A 1 79 ? -20.301 17.255 -11.690 1.00 96.00 79 GLU A N 1
ATOM 566 C CA . GLU A 1 79 ? -19.259 17.195 -12.713 1.00 96.00 79 GLU A CA 1
ATOM 567 C C . GLU A 1 79 ? -18.871 18.606 -13.176 1.00 96.00 79 GLU A C 1
ATOM 569 O O . GLU A 1 79 ? -19.727 19.450 -13.444 1.00 96.00 79 GLU A O 1
ATOM 574 N N . CYS A 1 80 ? -17.570 18.850 -13.324 1.00 97.38 80 CYS A N 1
ATOM 575 C CA . CYS A 1 80 ? -17.026 20.027 -13.989 1.00 97.38 80 CYS A CA 1
ATOM 576 C C . CYS A 1 80 ? -16.100 19.610 -15.129 1.00 97.38 80 CYS A C 1
ATOM 578 O O . CYS A 1 80 ? -15.061 18.988 -14.903 1.00 97.38 80 CYS A O 1
ATOM 580 N N . GLU A 1 81 ? -16.490 19.957 -16.355 1.00 95.62 81 GLU A N 1
ATOM 581 C CA . GLU A 1 81 ? -15.716 19.706 -17.568 1.00 95.62 81 GLU A CA 1
ATOM 582 C C . GLU A 1 81 ? -14.579 20.720 -17.708 1.00 95.62 81 GLU A C 1
ATOM 584 O O . GLU A 1 81 ? -14.827 21.917 -17.850 1.00 95.62 81 GLU A O 1
ATOM 589 N N . PHE A 1 82 ? -13.336 20.242 -17.770 1.00 96.12 82 PHE A N 1
ATOM 590 C CA . PHE A 1 82 ? -12.173 21.117 -17.966 1.00 96.12 82 PHE A CA 1
ATOM 591 C C . PHE A 1 82 ? -11.384 20.849 -19.255 1.00 96.12 82 PHE A C 1
ATOM 593 O O . PHE A 1 82 ? -10.387 21.521 -19.512 1.00 96.12 82 PHE A O 1
ATOM 600 N N . SER A 1 83 ? -11.800 19.882 -20.081 1.00 92.50 83 SER A N 1
ATOM 601 C CA . SER A 1 83 ? -11.126 19.423 -21.313 1.00 92.50 83 SER A CA 1
ATOM 602 C C . SER A 1 83 ? -9.611 19.235 -21.173 1.00 92.50 83 SER A C 1
ATOM 604 O O . SER A 1 83 ? -8.853 19.488 -22.112 1.00 92.50 83 SER A O 1
ATOM 606 N N . TYR A 1 84 ? -9.163 18.821 -19.987 1.00 89.94 84 TYR A N 1
ATOM 607 C CA . TYR A 1 84 ? -7.753 18.640 -19.645 1.00 89.94 84 TYR A CA 1
ATOM 608 C C . TYR A 1 84 ? -6.904 19.933 -19.583 1.00 89.94 84 TYR A C 1
ATOM 610 O O . TYR A 1 84 ? -5.680 19.860 -19.486 1.00 89.94 84 TYR A O 1
ATOM 618 N N . ALA A 1 85 ? -7.521 21.120 -19.608 1.00 94.81 85 ALA A N 1
ATOM 619 C CA . ALA A 1 85 ? -6.829 22.407 -19.504 1.00 94.81 85 ALA A CA 1
ATOM 620 C C . ALA A 1 85 ? -6.620 22.831 -18.037 1.00 94.81 85 ALA A C 1
ATOM 622 O O . ALA A 1 85 ? -7.570 22.894 -17.258 1.00 94.81 85 ALA A O 1
ATOM 623 N N . THR A 1 86 ? -5.373 23.118 -17.649 1.00 93.75 86 THR A N 1
ATOM 624 C CA . THR A 1 86 ? -5.000 23.344 -16.240 1.00 93.75 86 THR A CA 1
ATOM 625 C C . THR A 1 86 ? -5.730 24.521 -15.593 1.00 93.75 86 THR A C 1
ATOM 627 O O . THR A 1 86 ? -6.188 24.403 -14.461 1.00 93.75 86 THR A O 1
ATOM 630 N N . ASP A 1 87 ? -5.856 25.639 -16.303 1.00 96.00 87 ASP A N 1
ATOM 631 C CA . ASP A 1 87 ? -6.556 26.844 -15.847 1.00 96.00 87 ASP A CA 1
ATOM 632 C C . ASP A 1 87 ? -8.032 26.566 -15.530 1.00 96.00 87 ASP A C 1
ATOM 634 O O . ASP A 1 87 ? -8.512 26.906 -14.449 1.00 96.00 87 ASP A O 1
ATOM 638 N N . ARG A 1 88 ? -8.726 25.856 -16.424 1.00 97.38 88 ARG A N 1
ATOM 639 C CA . ARG A 1 88 ? -10.112 25.420 -16.217 1.00 97.38 88 ARG A CA 1
ATOM 640 C C . ARG A 1 88 ? -10.236 24.370 -15.120 1.00 97.38 88 ARG A C 1
ATOM 642 O O . ARG A 1 88 ? -11.198 24.397 -14.369 1.00 97.38 88 ARG A O 1
ATOM 649 N N . GLY A 1 89 ? -9.256 23.480 -14.972 1.00 96.50 89 GLY A N 1
ATOM 650 C CA . GLY A 1 89 ? -9.231 22.523 -13.862 1.00 96.50 89 GLY A CA 1
ATOM 651 C C . GLY A 1 89 ? -9.120 23.209 -12.496 1.00 96.50 89 GLY A C 1
ATOM 652 O O . GLY A 1 89 ? -9.765 22.785 -11.538 1.00 96.50 89 GLY A O 1
ATOM 653 N N . VAL A 1 90 ? -8.351 24.300 -12.406 1.00 97.81 90 VAL A N 1
ATOM 654 C CA . VAL A 1 90 ? -8.286 25.135 -11.195 1.00 97.81 90 VAL A CA 1
ATOM 655 C C . VAL A 1 90 ? -9.607 25.872 -10.966 1.00 97.81 90 VAL A C 1
ATOM 657 O O . VAL A 1 90 ? -10.089 25.887 -9.838 1.00 97.81 90 VAL A O 1
ATOM 660 N N . GLU A 1 91 ? -10.228 26.427 -12.013 1.00 97.69 91 GLU A N 1
ATOM 661 C CA . GLU A 1 91 ? -11.561 27.043 -11.909 1.00 97.69 91 GLU A CA 1
ATOM 662 C C . GLU A 1 91 ? -12.610 26.048 -11.393 1.00 97.69 91 GLU A C 1
ATOM 664 O O . GLU A 1 91 ? -13.307 26.356 -10.427 1.00 97.69 91 GLU A O 1
ATOM 669 N N . CYS A 1 92 ? -12.650 24.830 -11.942 1.00 98.00 92 CYS A N 1
ATOM 670 C CA . CYS A 1 92 ? -13.528 23.760 -11.475 1.00 98.00 92 CYS A CA 1
ATOM 671 C C . CYS A 1 92 ? -13.376 23.488 -9.974 1.00 98.00 92 CYS A C 1
ATOM 673 O O . CYS A 1 92 ? -14.369 23.299 -9.273 1.00 98.00 92 CYS A O 1
ATOM 675 N N . TYR A 1 93 ? -12.137 23.450 -9.475 1.00 98.12 93 TYR A N 1
ATOM 676 C CA . TYR A 1 93 ? -11.878 23.268 -8.050 1.00 98.12 93 TYR A CA 1
ATOM 677 C C . TYR A 1 93 ? -12.426 24.440 -7.229 1.00 98.12 93 TYR A C 1
ATOM 679 O O . TYR A 1 93 ? -13.201 24.217 -6.302 1.00 98.12 93 TYR A O 1
ATOM 687 N N . GLU A 1 94 ? -12.082 25.680 -7.587 1.00 97.88 94 GLU A N 1
ATOM 688 C CA . GLU A 1 94 ? -12.520 26.873 -6.849 1.00 97.88 94 GLU A CA 1
ATOM 689 C C . GLU A 1 94 ? -14.045 27.008 -6.818 1.00 97.88 94 GLU A C 1
ATOM 691 O O . GLU A 1 94 ? -14.618 27.383 -5.795 1.00 97.88 94 GLU A O 1
ATOM 696 N N . ARG A 1 95 ? -14.713 26.651 -7.917 1.00 97.69 95 ARG A N 1
ATOM 697 C CA . ARG A 1 95 ? -16.170 26.699 -8.023 1.00 97.69 95 ARG A CA 1
ATOM 698 C C . ARG A 1 95 ? -16.861 25.658 -7.149 1.00 97.69 95 ARG A C 1
ATOM 700 O O . ARG A 1 95 ? -17.908 25.949 -6.582 1.00 97.69 95 ARG A O 1
ATOM 707 N N . LEU A 1 96 ? -16.301 24.451 -7.052 1.00 97.19 96 LEU A N 1
ATOM 708 C CA . LEU A 1 96 ? -16.960 23.325 -6.386 1.00 97.19 96 LEU A CA 1
ATOM 709 C C . LEU A 1 96 ? -16.528 23.114 -4.928 1.00 97.19 96 LEU A C 1
ATOM 711 O O . LEU A 1 96 ? -17.203 22.387 -4.202 1.00 97.19 96 LEU A O 1
ATOM 715 N N . LYS A 1 97 ? -15.422 23.713 -4.468 1.00 95.94 97 LYS A N 1
ATOM 716 C CA . LYS A 1 97 ? -14.818 23.380 -3.163 1.00 95.94 97 LYS A CA 1
ATOM 717 C C . LYS A 1 97 ? -15.717 23.618 -1.944 1.00 95.94 97 LYS A C 1
ATOM 719 O O . LYS A 1 97 ? -15.538 22.963 -0.920 1.00 95.94 97 LYS A O 1
ATOM 724 N N . HIS A 1 98 ? -16.696 24.516 -2.048 1.00 95.31 98 HIS A N 1
ATOM 725 C CA . HIS A 1 98 ? -17.636 24.834 -0.968 1.00 95.31 98 HIS A CA 1
ATOM 726 C C . HIS A 1 98 ? -19.013 24.172 -1.122 1.00 95.31 98 HIS A C 1
ATOM 728 O O . HIS A 1 98 ? -19.891 24.418 -0.298 1.00 95.31 98 HIS A O 1
ATOM 734 N N . ASN A 1 99 ? -19.216 23.337 -2.144 1.00 92.88 99 ASN A N 1
ATOM 735 C CA . ASN A 1 99 ? -20.503 22.681 -2.365 1.00 92.88 99 ASN A CA 1
ATOM 736 C C . ASN A 1 99 ? -20.751 21.564 -1.340 1.00 92.88 99 ASN A C 1
ATOM 738 O O . ASN A 1 99 ? -19.827 20.906 -0.860 1.00 92.88 99 ASN A O 1
ATOM 742 N N . GLY A 1 100 ? -22.030 21.340 -1.031 1.00 88.25 100 GLY A N 1
ATOM 743 C CA . GLY A 1 100 ? -22.471 20.410 0.009 1.00 88.25 100 GLY A CA 1
ATOM 744 C C . GLY A 1 100 ? -22.416 20.993 1.428 1.00 88.25 100 GLY A C 1
ATOM 745 O O . GLY A 1 100 ? -21.865 22.070 1.649 1.00 88.25 100 GLY A O 1
ATOM 746 N N . PRO A 1 101 ? -22.978 20.284 2.420 1.00 83.44 101 PRO A N 1
ATOM 747 C CA . PRO A 1 101 ? -23.122 20.793 3.787 1.00 83.44 101 PRO A CA 1
ATOM 748 C C . PRO A 1 101 ? -21.788 20.976 4.528 1.00 83.44 101 PRO A C 1
ATOM 750 O O . PRO A 1 101 ? -21.727 21.722 5.503 1.00 83.44 101 PRO A O 1
ATOM 753 N N . THR A 1 102 ? -20.721 20.311 4.076 1.00 85.81 102 THR A N 1
ATOM 754 C CA . THR A 1 102 ? -19.383 20.348 4.690 1.00 85.81 102 THR A CA 1
ATOM 755 C C . THR A 1 102 ? -18.283 20.783 3.718 1.00 85.81 102 THR A C 1
ATOM 757 O O . THR A 1 102 ? -17.106 20.618 4.028 1.00 85.81 102 THR A O 1
ATOM 760 N N . GLY A 1 103 ? -18.641 21.297 2.536 1.00 89.38 103 GLY A N 1
ATOM 761 C CA . GLY A 1 103 ? -17.693 21.487 1.436 1.00 89.38 103 GLY A CA 1
ATOM 762 C C . GLY A 1 103 ? -17.229 20.168 0.804 1.00 89.38 103 GLY A C 1
ATOM 763 O O . GLY A 1 103 ? -17.679 19.075 1.171 1.00 89.38 103 GLY A O 1
ATOM 764 N N . ALA A 1 104 ? -16.313 20.275 -0.158 1.00 93.44 104 ALA A N 1
ATOM 765 C CA . ALA A 1 104 ? -15.745 19.133 -0.863 1.00 93.44 104 ALA A CA 1
ATOM 766 C C . ALA A 1 104 ? -14.978 18.196 0.083 1.00 93.44 104 ALA A C 1
ATOM 768 O O . ALA A 1 104 ? -14.041 18.613 0.761 1.00 93.44 104 ALA A O 1
ATOM 769 N N . ALA A 1 105 ? -15.334 16.907 0.072 1.00 90.62 105 ALA A N 1
ATOM 770 C CA . ALA A 1 105 ? -14.671 15.883 0.887 1.00 90.62 105 ALA A CA 1
ATOM 771 C C . ALA A 1 105 ? -13.190 15.701 0.517 1.00 90.62 105 ALA A C 1
ATOM 773 O O . ALA A 1 105 ? -12.337 15.490 1.375 1.00 90.62 105 ALA A O 1
ATOM 774 N N . TYR A 1 106 ? -12.915 15.726 -0.785 1.00 93.81 106 TYR A N 1
ATOM 775 C CA . TYR A 1 106 ? -11.599 15.689 -1.412 1.00 93.81 106 TYR A CA 1
ATOM 776 C C . TYR A 1 106 ? -11.754 16.094 -2.880 1.00 93.81 106 TYR A C 1
ATOM 778 O O . TYR A 1 106 ? -12.860 16.075 -3.421 1.00 93.81 106 TYR A O 1
ATOM 786 N N . VAL A 1 107 ? -10.651 16.411 -3.551 1.00 95.56 107 VAL A N 1
ATOM 787 C CA . VAL A 1 107 ? -10.614 16.617 -5.002 1.00 95.56 107 VAL A CA 1
ATOM 788 C C . VAL A 1 107 ? -9.705 15.582 -5.651 1.00 95.56 107 VAL A C 1
ATOM 790 O O . VAL A 1 107 ? -8.588 15.352 -5.195 1.00 95.56 107 VAL A O 1
ATOM 793 N N . ASN A 1 108 ? -10.173 14.961 -6.733 1.00 93.12 108 ASN A N 1
ATOM 794 C CA . ASN A 1 108 ? -9.335 14.161 -7.621 1.00 93.12 108 ASN A CA 1
ATOM 795 C C . ASN A 1 108 ? -9.198 14.892 -8.967 1.00 93.12 108 ASN A C 1
ATOM 797 O O . ASN A 1 108 ? -10.150 14.881 -9.748 1.00 93.12 108 ASN A O 1
ATOM 801 N N . PRO A 1 109 ? -8.058 15.551 -9.246 1.00 89.75 109 PRO A N 1
ATOM 802 C CA . PRO A 1 109 ? -7.920 16.384 -10.439 1.00 89.75 109 PRO A CA 1
ATOM 803 C C . PRO A 1 109 ? -7.813 15.609 -11.753 1.00 89.75 109 PRO A C 1
ATOM 805 O O . PRO A 1 109 ? -7.937 16.208 -12.818 1.00 89.75 109 PRO A O 1
ATOM 808 N N . LEU A 1 110 ? -7.482 14.313 -11.695 1.00 86.50 110 LEU A N 1
ATOM 809 C CA . LEU A 1 110 ? -7.210 13.447 -12.852 1.00 86.50 110 LEU A CA 1
ATOM 810 C C . LEU A 1 110 ? -6.200 14.028 -13.871 1.00 86.50 110 LEU A C 1
ATOM 812 O O . LEU A 1 110 ? -6.186 13.631 -15.035 1.00 86.50 110 LEU A O 1
ATOM 816 N N . SER A 1 111 ? -5.363 14.977 -13.437 1.00 87.50 111 SER A N 1
ATOM 817 C CA . SER A 1 111 ? -4.353 15.680 -14.232 1.00 87.50 111 SER A CA 1
ATOM 818 C C . SER A 1 111 ? -3.166 16.075 -13.359 1.00 87.50 111 SER A C 1
ATOM 820 O O . SER A 1 111 ? -3.334 16.677 -12.291 1.00 87.50 111 SER A O 1
ATOM 822 N N . THR A 1 112 ? -1.949 15.784 -13.825 1.00 83.56 112 THR A N 1
ATOM 823 C CA . THR A 1 112 ? -0.712 16.200 -13.152 1.00 83.56 112 THR A CA 1
ATOM 824 C C . THR A 1 112 ? -0.631 17.722 -13.050 1.00 83.56 112 THR A C 1
ATOM 826 O O . THR A 1 112 ? -0.398 18.241 -11.965 1.00 83.56 112 THR A O 1
ATOM 829 N N . GLY A 1 113 ? -0.899 18.453 -14.138 1.00 87.12 113 GLY A N 1
ATOM 830 C CA . GLY A 1 113 ? -0.802 19.918 -14.150 1.00 87.12 113 GLY A CA 1
ATOM 831 C C . GLY A 1 113 ? -1.707 20.580 -13.110 1.00 87.12 113 GLY A C 1
ATOM 832 O O . GLY A 1 113 ? -1.259 21.439 -12.352 1.00 87.12 113 GLY A O 1
ATOM 833 N N . VAL A 1 114 ? -2.957 20.117 -13.009 1.00 94.31 114 VAL A N 1
ATOM 834 C CA . VAL A 1 114 ? -3.918 20.629 -12.020 1.00 94.31 114 VAL A CA 1
ATOM 835 C C . VAL A 1 114 ? -3.505 20.233 -10.599 1.00 94.31 114 VAL A C 1
ATOM 837 O O . VAL A 1 114 ? -3.554 21.066 -9.703 1.00 94.31 114 VAL A O 1
ATOM 840 N N . THR A 1 115 ? -3.011 19.010 -10.383 1.00 90.00 115 THR A N 1
ATOM 841 C CA . THR A 1 115 ? -2.528 18.560 -9.059 1.00 90.00 115 THR A CA 1
ATOM 842 C C . THR A 1 115 ? -1.407 19.460 -8.529 1.00 90.00 115 THR A C 1
ATOM 844 O O . THR A 1 115 ? -1.435 19.882 -7.373 1.00 90.00 115 THR A O 1
ATOM 847 N N . PHE A 1 116 ? -0.449 19.819 -9.389 1.00 87.31 116 PHE A N 1
ATOM 848 C CA . PHE A 1 116 ? 0.639 20.728 -9.025 1.00 87.31 116 PHE A CA 1
ATOM 849 C C . PHE A 1 116 ? 0.137 22.149 -8.751 1.00 87.31 116 PHE A C 1
ATOM 851 O O . PHE A 1 116 ? 0.600 22.772 -7.797 1.00 87.31 116 PHE A O 1
ATOM 858 N N . ALA A 1 117 ? -0.812 22.644 -9.552 1.00 94.88 117 ALA A N 1
ATOM 859 C CA . ALA A 1 117 ? -1.395 23.976 -9.386 1.00 94.88 117 ALA A CA 1
ATOM 860 C C . ALA A 1 117 ? -2.284 24.103 -8.135 1.00 94.88 117 ALA A C 1
ATOM 862 O O . ALA A 1 117 ? -2.418 25.195 -7.581 1.00 94.88 117 ALA A O 1
ATOM 863 N N . LEU A 1 118 ? -2.888 22.999 -7.687 1.00 94.25 118 LEU A N 1
ATOM 864 C CA . LEU A 1 118 ? -3.757 22.970 -6.514 1.00 94.25 118 LEU A CA 1
ATOM 865 C C . LEU A 1 118 ? -3.010 22.737 -5.197 1.00 94.25 118 LEU A C 1
ATOM 867 O O . LEU A 1 118 ? -3.558 23.087 -4.164 1.00 94.25 118 LEU A O 1
ATOM 871 N N . THR A 1 119 ? -1.774 22.224 -5.213 1.00 90.25 119 THR A N 1
ATOM 872 C CA . THR A 1 119 ? -1.018 21.793 -4.015 1.00 90.25 119 THR A CA 1
ATOM 873 C C . THR A 1 119 ? -1.062 22.790 -2.842 1.00 90.25 119 THR A C 1
ATOM 875 O O . THR A 1 119 ? -1.393 22.404 -1.717 1.00 90.25 119 THR A O 1
ATOM 878 N N . ASP A 1 120 ? -0.752 24.066 -3.089 1.00 92.00 120 ASP A N 1
ATOM 879 C CA . ASP A 1 120 ? -0.730 25.093 -2.036 1.00 92.00 120 ASP A CA 1
ATOM 880 C C . ASP A 1 120 ? -2.147 25.549 -1.656 1.00 92.00 120 ASP A C 1
ATOM 882 O O . ASP A 1 120 ? -2.436 25.807 -0.486 1.00 92.00 120 ASP A O 1
ATOM 886 N N . ARG A 1 121 ? -3.061 25.586 -2.634 1.00 94.25 121 ARG A N 1
ATOM 887 C CA . ARG A 1 121 ? -4.467 25.975 -2.440 1.00 94.25 121 ARG A CA 1
ATOM 888 C C . ARG A 1 121 ? -5.197 24.975 -1.558 1.00 94.25 121 ARG A C 1
ATOM 890 O O . ARG A 1 121 ? -5.797 25.361 -0.567 1.00 94.25 121 ARG A O 1
ATOM 897 N N . THR A 1 122 ? -5.074 23.687 -1.862 1.00 90.38 122 THR A N 1
ATOM 898 C CA . THR A 1 122 ? -5.689 22.590 -1.105 1.00 90.38 122 THR A CA 1
ATOM 899 C C . THR A 1 122 ? -5.128 22.500 0.311 1.00 90.38 122 THR A C 1
ATOM 901 O O . THR A 1 122 ? -5.844 22.135 1.241 1.00 90.38 122 THR A O 1
ATOM 904 N N . THR A 1 123 ? -3.870 22.914 0.498 1.00 90.50 123 THR A N 1
ATOM 905 C CA . THR A 1 123 ? -3.253 23.052 1.823 1.00 90.50 123 THR A CA 1
ATOM 906 C C . THR A 1 123 ? -3.875 24.189 2.634 1.00 90.50 123 THR A C 1
ATOM 908 O O . THR A 1 123 ? -4.197 23.998 3.807 1.00 90.50 123 THR A O 1
ATOM 911 N N . ALA A 1 124 ? -4.081 25.357 2.020 1.00 94.00 124 ALA A N 1
ATOM 912 C CA . ALA A 1 124 ? -4.742 26.491 2.666 1.00 94.00 124 ALA A CA 1
ATOM 913 C C . ALA A 1 124 ? -6.228 26.212 2.953 1.00 94.00 124 ALA A C 1
ATOM 915 O O . ALA A 1 124 ? -6.719 26.505 4.044 1.00 94.00 124 ALA A O 1
ATOM 916 N N . ASP A 1 125 ? -6.916 25.594 1.994 1.00 94.44 125 ASP A N 1
ATOM 917 C CA . ASP A 1 125 ? -8.344 25.283 2.050 1.00 94.44 125 ASP A CA 1
ATOM 918 C C . ASP A 1 125 ? -8.661 24.079 2.947 1.00 94.44 125 ASP A C 1
ATOM 920 O O . ASP A 1 125 ? -9.822 23.867 3.292 1.00 94.44 125 ASP A O 1
ATOM 924 N N . LYS A 1 126 ? -7.645 23.302 3.348 1.00 94.88 126 LYS A N 1
ATOM 925 C CA . LYS A 1 126 ? -7.796 22.058 4.116 1.00 94.88 126 LYS A CA 1
ATOM 926 C C . LYS A 1 126 ? -8.670 21.022 3.403 1.00 94.88 126 LYS A C 1
ATOM 928 O O . LYS A 1 126 ? -9.527 20.383 4.012 1.00 94.88 126 LYS A O 1
ATOM 933 N N . ILE A 1 127 ? -8.438 20.856 2.103 1.00 95.19 127 ILE A N 1
ATOM 934 C CA . ILE A 1 127 ? -9.147 19.892 1.257 1.00 95.19 127 ILE A CA 1
ATOM 935 C C . ILE A 1 127 ? -8.128 18.883 0.733 1.00 95.19 127 ILE A C 1
ATOM 937 O O . ILE A 1 127 ? -7.157 19.290 0.106 1.00 95.19 127 ILE A O 1
ATOM 941 N N . PRO A 1 128 ? -8.303 17.571 0.952 1.00 94.38 128 PRO A N 1
ATOM 942 C CA . PRO A 1 128 ? -7.394 16.577 0.397 1.00 94.38 128 PRO A CA 1
ATOM 943 C C . PRO A 1 128 ? -7.401 16.613 -1.136 1.00 94.38 128 PRO A C 1
ATOM 945 O O . PRO A 1 128 ? -8.453 16.453 -1.755 1.00 94.38 128 PRO A O 1
ATOM 948 N N . VAL A 1 129 ? -6.233 16.761 -1.762 1.00 92.94 129 VAL A N 1
ATOM 949 C CA . VAL A 1 129 ? -6.043 16.412 -3.172 1.00 92.94 129 VAL A CA 1
ATOM 950 C C . VAL A 1 129 ? -5.560 14.976 -3.265 1.00 92.94 129 VAL A C 1
ATOM 952 O O . VAL A 1 129 ? -4.557 14.590 -2.668 1.00 92.94 129 VAL A O 1
ATOM 955 N N . VAL A 1 130 ? -6.304 14.175 -4.011 1.00 87.88 130 VAL A N 1
ATOM 956 C CA . VAL A 1 130 ? -6.049 12.756 -4.217 1.00 87.88 130 VAL A CA 1
ATOM 957 C C . VAL A 1 130 ? -5.600 12.571 -5.660 1.00 87.88 130 VAL A C 1
ATOM 959 O O . VAL A 1 130 ? -6.354 12.872 -6.581 1.00 87.88 130 VAL A O 1
ATOM 962 N N . SER A 1 131 ? -4.383 12.070 -5.871 1.00 79.69 131 SER A N 1
ATOM 963 C CA . SER A 1 131 ? -3.829 11.810 -7.208 1.00 79.69 131 SER A CA 1
ATOM 964 C C . SER A 1 131 ? -3.371 10.354 -7.338 1.00 79.69 131 SER A C 1
ATOM 966 O O . SER A 1 131 ? -2.182 10.059 -7.206 1.00 79.69 131 SER A O 1
ATOM 968 N N . PRO A 1 132 ? -4.301 9.405 -7.556 1.00 72.00 132 PRO A N 1
ATOM 969 C CA . PRO A 1 132 ? -3.968 7.992 -7.530 1.00 72.00 132 PRO A CA 1
ATOM 970 C C . PRO A 1 132 ? -3.024 7.604 -8.679 1.00 72.00 132 PRO A C 1
ATOM 972 O O . PRO A 1 132 ? -3.417 7.650 -9.841 1.00 72.00 132 PRO A O 1
ATOM 975 N N . GLY A 1 133 ? -1.795 7.201 -8.365 1.00 64.12 133 GLY A N 1
ATOM 976 C CA . GLY A 1 133 ? -0.790 6.717 -9.312 1.00 64.12 133 GLY A CA 1
ATOM 977 C C . GLY A 1 133 ? 0.001 7.813 -10.030 1.00 64.12 133 GLY A C 1
ATOM 978 O O . GLY A 1 133 ? 0.720 7.524 -10.978 1.00 64.12 133 GLY A O 1
ATOM 979 N N . TYR A 1 134 ? -0.114 9.077 -9.624 1.00 66.88 134 TYR A N 1
ATOM 980 C CA . TYR A 1 134 ? 0.642 10.181 -10.226 1.00 66.88 134 TYR A CA 1
ATOM 981 C C . TYR A 1 134 ? 0.735 11.375 -9.259 1.00 66.88 134 TYR A C 1
ATOM 983 O O . TYR A 1 134 ? 0.274 11.313 -8.121 1.00 66.88 134 TYR A O 1
ATOM 991 N N . GLY A 1 135 ? 1.330 12.484 -9.702 1.00 72.31 135 GLY A N 1
ATOM 992 C CA . GLY A 1 135 ? 1.412 13.724 -8.924 1.00 72.31 135 GLY A CA 1
ATOM 993 C C . GLY A 1 135 ? 2.781 13.926 -8.277 1.00 72.31 135 GLY A C 1
ATOM 994 O O . GLY A 1 135 ? 3.805 13.586 -8.868 1.00 72.31 135 GLY A O 1
ATOM 995 N N . ARG A 1 136 ? 2.806 14.533 -7.088 1.00 70.12 136 ARG A N 1
ATOM 996 C CA . ARG A 1 136 ? 4.038 14.892 -6.368 1.00 70.12 136 ARG A CA 1
ATOM 997 C C . ARG A 1 136 ? 4.585 13.705 -5.585 1.00 70.12 136 ARG A C 1
ATOM 999 O O . ARG A 1 136 ? 4.003 13.319 -4.575 1.00 70.12 136 ARG A O 1
ATOM 1006 N N . SER A 1 137 ? 5.710 13.137 -6.005 1.00 62.47 137 SER A N 1
ATOM 1007 C CA . SER A 1 137 ? 6.330 11.994 -5.316 1.00 62.47 137 SER A CA 1
ATOM 1008 C C . SER A 1 137 ? 6.704 12.294 -3.859 1.00 62.47 137 SER A C 1
ATOM 1010 O O . SER A 1 137 ? 6.546 11.446 -2.983 1.00 62.47 137 SER A O 1
ATOM 1012 N N . GLU A 1 138 ? 7.147 13.519 -3.590 1.00 65.62 138 GLU A N 1
ATOM 1013 C CA . GLU A 1 138 ? 7.512 14.034 -2.273 1.00 65.62 138 GLU A CA 1
ATOM 1014 C C . GLU A 1 138 ? 6.305 14.171 -1.338 1.00 65.62 138 GLU A C 1
ATOM 1016 O O . GLU A 1 138 ? 6.462 14.069 -0.124 1.00 65.62 138 GLU A O 1
ATOM 1021 N N . SER A 1 139 ? 5.088 14.283 -1.891 1.00 70.75 139 SER A N 1
ATOM 1022 C CA . SER A 1 139 ? 3.860 14.325 -1.089 1.00 70.75 139 SER A CA 1
ATOM 1023 C C . SER A 1 139 ? 3.516 13.007 -0.397 1.00 70.75 139 SER A C 1
ATOM 1025 O O . SER A 1 139 ? 2.586 12.946 0.400 1.00 70.75 139 SER A O 1
ATOM 1027 N N . ARG A 1 140 ? 4.318 11.955 -0.622 1.00 61.72 140 ARG A N 1
ATOM 1028 C CA . ARG A 1 140 ? 4.332 10.769 0.239 1.00 61.72 140 ARG A CA 1
ATOM 1029 C C . ARG A 1 140 ? 4.645 11.127 1.697 1.00 61.72 140 ARG A C 1
ATOM 1031 O O . ARG A 1 140 ? 4.129 10.464 2.595 1.00 61.72 140 ARG A O 1
ATOM 1038 N N . ASP A 1 141 ? 5.479 12.138 1.940 1.00 68.94 141 ASP A N 1
ATOM 1039 C CA . ASP A 1 141 ? 5.697 12.660 3.286 1.00 68.94 141 ASP A CA 1
ATOM 1040 C C . ASP A 1 141 ? 4.544 13.595 3.682 1.00 68.94 141 ASP A C 1
ATOM 1042 O O . ASP A 1 141 ? 4.596 14.817 3.520 1.00 68.94 141 ASP A O 1
ATOM 1046 N N . GLY A 1 142 ? 3.484 12.999 4.228 1.00 67.94 142 GLY A N 1
ATOM 1047 C CA . GLY A 1 142 ? 2.312 13.727 4.712 1.00 67.94 142 GLY A CA 1
ATOM 1048 C C . GLY A 1 142 ? 2.586 14.643 5.913 1.00 67.94 142 GLY A C 1
ATOM 1049 O O . GLY A 1 142 ? 1.713 15.432 6.269 1.00 67.94 142 GLY A O 1
ATOM 1050 N N . SER A 1 143 ? 3.771 14.584 6.541 1.00 76.06 143 SER A N 1
ATOM 1051 C CA . SER A 1 143 ? 4.140 15.554 7.584 1.00 76.06 143 SER A CA 1
ATOM 1052 C C . SER A 1 143 ? 4.413 16.940 6.992 1.00 76.06 143 SER A C 1
ATOM 1054 O O . SER A 1 143 ? 4.042 17.950 7.595 1.00 76.06 143 SER A O 1
ATOM 1056 N N . VAL A 1 144 ? 4.961 16.971 5.773 1.00 80.31 144 VAL A N 1
ATOM 1057 C CA . VAL A 1 144 ? 5.223 18.180 4.983 1.00 80.31 144 VAL A CA 1
ATOM 1058 C C . VAL A 1 144 ? 4.025 18.511 4.089 1.00 80.31 144 VAL A C 1
ATOM 1060 O O . VAL A 1 144 ? 3.596 19.660 4.020 1.00 80.31 144 VAL A O 1
ATOM 1063 N N . PHE A 1 145 ? 3.430 17.500 3.452 1.00 82.62 145 PHE A N 1
ATOM 1064 C CA . PHE A 1 145 ? 2.347 17.653 2.478 1.00 82.62 145 PHE A CA 1
ATOM 1065 C C . PHE A 1 145 ? 1.009 17.138 3.021 1.00 82.62 145 PHE A C 1
ATOM 1067 O O . PHE A 1 145 ? 0.406 16.217 2.477 1.00 82.62 145 PHE A O 1
ATOM 1074 N N . GLN A 1 146 ? 0.521 17.770 4.088 1.00 90.19 146 GLN A N 1
ATOM 1075 C CA . GLN A 1 146 ? -0.635 17.321 4.887 1.00 90.19 146 GLN A CA 1
ATOM 1076 C C . GLN A 1 146 ? -1.938 17.099 4.103 1.00 90.19 146 GLN A C 1
ATOM 1078 O O . GLN A 1 146 ? -2.817 16.377 4.569 1.00 90.19 146 GLN A O 1
ATOM 1083 N N . TRP A 1 147 ? -2.065 17.720 2.930 1.00 92.38 147 TRP A N 1
ATOM 1084 C CA . TRP A 1 147 ? -3.277 17.694 2.113 1.00 92.38 147 TRP A CA 1
ATOM 1085 C C . TRP A 1 147 ? -3.074 17.078 0.727 1.00 92.38 147 TRP A C 1
ATOM 1087 O O . TRP A 1 147 ? -4.019 17.065 -0.051 1.00 92.38 147 TRP A O 1
ATOM 1097 N N . ASN A 1 148 ? -1.881 16.563 0.399 1.00 85.81 148 ASN A N 1
ATOM 1098 C CA . ASN A 1 148 ? -1.638 15.863 -0.866 1.00 85.81 148 ASN A CA 1
ATOM 1099 C C . ASN A 1 148 ? -1.493 14.364 -0.621 1.00 85.81 148 ASN A C 1
ATOM 1101 O O . ASN A 1 148 ? -0.634 13.919 0.132 1.00 85.81 148 ASN A O 1
ATOM 1105 N N . PHE A 1 149 ? -2.320 13.589 -1.308 1.00 85.00 149 PHE A N 1
ATOM 1106 C CA . PHE A 1 149 ? -2.389 12.146 -1.180 1.00 85.00 149 PHE A CA 1
ATOM 1107 C C . PHE A 1 149 ? -2.123 11.536 -2.559 1.00 85.00 149 PHE A C 1
ATOM 1109 O O . PHE A 1 149 ? -3.065 11.317 -3.330 1.00 85.00 149 PHE A O 1
ATOM 1116 N N . PRO A 1 150 ? -0.857 11.228 -2.901 1.00 65.75 150 PRO A N 1
ATOM 1117 C CA . PRO A 1 150 ? -0.471 10.688 -4.202 1.00 65.75 150 PRO A CA 1
ATOM 1118 C C . PRO A 1 150 ? -0.754 9.189 -4.272 1.00 65.75 150 PRO A C 1
ATOM 1120 O O . PRO A 1 150 ? 0.100 8.435 -4.726 1.00 65.75 150 PRO A O 1
ATOM 1123 N N . LEU A 1 151 ? -1.880 8.752 -3.690 1.00 62.25 151 LEU A N 1
ATOM 1124 C CA . LEU A 1 151 ? -2.248 7.360 -3.420 1.00 62.25 151 LEU A CA 1
ATOM 1125 C C . LEU A 1 151 ? -1.710 6.437 -4.524 1.00 62.25 151 LEU A C 1
ATOM 1127 O O . LEU A 1 151 ? -1.758 6.801 -5.685 1.00 62.25 151 LEU A O 1
ATOM 1131 N N . LEU A 1 152 ? -1.236 5.229 -4.227 1.00 49.91 152 LEU A N 1
ATOM 1132 C CA . LEU A 1 152 ? -0.654 4.332 -5.250 1.00 49.91 152 LEU A CA 1
ATOM 1133 C C . LEU A 1 152 ? 0.754 4.734 -5.789 1.00 49.91 152 LEU A C 1
ATOM 1135 O O . LEU A 1 152 ? 1.076 4.411 -6.931 1.00 49.91 152 LEU A O 1
ATOM 1139 N N . GLY A 1 153 ? 1.632 5.379 -5.003 1.00 52.34 153 GLY A N 1
ATOM 1140 C CA . GLY A 1 153 ? 3.075 5.477 -5.325 1.00 52.34 153 GLY A CA 1
ATOM 1141 C C . GLY A 1 153 ? 3.694 4.093 -5.607 1.00 52.34 153 GLY A C 1
ATOM 1142 O O . GLY A 1 153 ? 3.394 3.167 -4.862 1.00 52.34 153 GLY A O 1
ATOM 1143 N N . THR A 1 154 ? 4.470 3.955 -6.702 1.00 56.19 154 THR A N 1
ATOM 1144 C CA . THR A 1 154 ? 4.766 2.690 -7.437 1.00 56.19 154 THR A CA 1
ATOM 1145 C C . THR A 1 154 ? 4.144 1.434 -6.823 1.00 56.19 154 THR A C 1
ATOM 1147 O O . THR A 1 154 ? 4.779 0.688 -6.072 1.00 56.19 154 THR A O 1
ATOM 1150 N N . TRP A 1 155 ? 2.871 1.232 -7.150 1.00 54.06 155 TRP A N 1
ATOM 1151 C CA . TRP A 1 155 ? 2.059 0.098 -6.737 1.00 54.06 155 TRP A CA 1
ATOM 1152 C C . TRP A 1 155 ? 1.124 -0.294 -7.884 1.00 54.06 155 TRP A C 1
ATOM 1154 O O . TRP A 1 155 ? 0.605 0.572 -8.595 1.00 54.06 155 TRP A O 1
ATOM 1164 N N . GLY A 1 156 ? 0.898 -1.592 -8.076 1.00 58.41 156 GLY A N 1
ATOM 1165 C CA . GLY A 1 156 ? -0.035 -2.102 -9.075 1.00 58.41 156 GLY A CA 1
ATOM 1166 C C . GLY A 1 156 ? 0.446 -1.934 -10.521 1.00 58.41 156 GLY A C 1
ATOM 1167 O O . GLY A 1 156 ? 1.630 -2.020 -10.839 1.00 58.41 156 GLY A O 1
ATOM 1168 N N . VAL A 1 157 ? -0.496 -1.703 -11.441 1.00 60.06 157 VAL A N 1
ATOM 1169 C CA . VAL A 1 157 ? -0.279 -1.843 -12.897 1.00 60.06 157 VAL A CA 1
ATOM 1170 C C . VAL A 1 157 ? 0.814 -0.945 -13.488 1.00 60.06 157 VAL A C 1
ATOM 1172 O O . VAL A 1 157 ? 1.369 -1.283 -14.533 1.00 60.06 157 VAL A O 1
ATOM 1175 N N . MET A 1 158 ? 1.180 0.151 -12.820 1.00 63.16 158 MET A N 1
ATOM 1176 C CA . MET A 1 158 ? 2.283 1.018 -13.252 1.00 63.16 158 MET A CA 1
ATOM 1177 C C . MET A 1 158 ? 3.633 0.301 -13.276 1.00 63.16 158 MET A C 1
ATOM 1179 O O . MET A 1 158 ? 4.468 0.609 -14.123 1.00 63.16 158 MET A O 1
ATOM 1183 N N . ASN A 1 159 ? 3.831 -0.686 -12.398 1.00 77.19 159 ASN A N 1
ATOM 1184 C CA . ASN A 1 159 ? 5.042 -1.503 -12.383 1.00 77.19 159 ASN A CA 1
ATOM 1185 C C . ASN A 1 159 ? 5.202 -2.255 -13.708 1.00 77.19 159 ASN A C 1
ATOM 1187 O O . ASN A 1 159 ? 6.258 -2.211 -14.338 1.00 77.19 159 ASN A O 1
ATOM 1191 N N . SER A 1 160 ? 4.109 -2.845 -14.196 1.00 80.75 160 SER A N 1
ATOM 1192 C CA . SER A 1 160 ? 4.108 -3.553 -15.474 1.00 80.75 160 SER A CA 1
ATOM 1193 C C . SER A 1 160 ? 4.367 -2.614 -16.654 1.00 80.75 160 SER A C 1
ATOM 1195 O O . SER A 1 160 ? 5.041 -3.001 -17.606 1.00 80.75 160 SER A O 1
ATOM 1197 N N . THR A 1 161 ? 3.893 -1.367 -16.585 1.00 74.12 161 THR A N 1
ATOM 1198 C CA . THR A 1 161 ? 4.189 -0.338 -17.590 1.00 74.12 161 THR A CA 1
ATOM 1199 C C . THR A 1 161 ? 5.669 0.028 -17.578 1.00 74.12 161 THR A C 1
ATOM 1201 O O . THR A 1 161 ? 6.296 0.007 -18.630 1.00 74.12 161 THR A O 1
ATOM 1204 N N . ALA A 1 162 ? 6.264 0.273 -16.407 1.00 73.44 162 ALA A N 1
ATOM 1205 C CA . ALA A 1 162 ? 7.692 0.573 -16.298 1.00 73.44 162 ALA A CA 1
ATOM 1206 C C . ALA A 1 162 ? 8.567 -0.562 -16.862 1.00 73.44 162 ALA A C 1
ATOM 1208 O O . ALA A 1 162 ? 9.549 -0.306 -17.556 1.00 73.44 162 ALA A O 1
ATOM 1209 N N . ILE A 1 163 ? 8.182 -1.818 -16.622 1.00 82.94 163 ILE A N 1
ATOM 1210 C CA . ILE A 1 163 ? 8.856 -2.990 -17.194 1.00 82.94 163 ILE A CA 1
ATOM 1211 C C . ILE A 1 163 ? 8.704 -3.026 -18.722 1.00 82.94 163 ILE A C 1
ATOM 1213 O O . ILE A 1 163 ? 9.683 -3.273 -19.424 1.00 82.94 163 ILE A O 1
ATOM 1217 N N . LYS A 1 164 ? 7.506 -2.765 -19.261 1.00 79.38 164 LYS A N 1
ATOM 1218 C CA . LYS A 1 164 ? 7.274 -2.709 -20.716 1.00 79.38 164 LYS A CA 1
ATOM 1219 C C . LYS A 1 164 ? 8.092 -1.610 -21.391 1.00 79.38 164 LYS A C 1
ATOM 1221 O O . LYS A 1 164 ? 8.684 -1.861 -22.434 1.00 79.38 164 LYS A O 1
ATOM 1226 N N . GLU A 1 165 ? 8.185 -0.433 -20.784 1.00 71.44 165 GLU A N 1
ATOM 1227 C CA . GLU A 1 165 ? 9.011 0.657 -21.312 1.00 71.44 165 GLU A CA 1
ATOM 1228 C C . GLU A 1 165 ? 10.501 0.316 -21.247 1.00 71.44 165 GLU A C 1
ATOM 1230 O O . GLU A 1 165 ? 11.227 0.549 -22.210 1.00 71.44 165 GLU A O 1
ATOM 1235 N N . ALA A 1 166 ? 10.957 -0.334 -20.169 1.00 71.56 166 ALA A N 1
ATOM 1236 C CA . ALA A 1 166 ? 12.318 -0.859 -20.092 1.00 71.56 166 ALA A CA 1
ATOM 1237 C C . ALA A 1 166 ? 12.614 -1.849 -21.233 1.00 71.56 166 ALA A C 1
ATOM 1239 O O . ALA A 1 166 ? 13.693 -1.799 -21.820 1.00 71.56 166 ALA A O 1
ATOM 1240 N N . VAL A 1 167 ? 11.655 -2.708 -21.602 1.00 81.12 167 VAL A N 1
ATOM 1241 C CA . VAL A 1 167 ? 11.765 -3.569 -22.794 1.00 81.12 167 VAL A CA 1
ATOM 1242 C C . VAL A 1 167 ? 11.896 -2.731 -24.064 1.00 81.12 167 VAL A C 1
ATOM 1244 O O . VAL A 1 167 ? 12.805 -2.985 -24.853 1.00 81.12 167 VAL A O 1
ATOM 1247 N N . ALA A 1 168 ? 11.029 -1.733 -24.248 1.00 64.44 168 ALA A N 1
ATOM 1248 C CA . ALA A 1 168 ? 10.988 -0.901 -25.448 1.00 64.44 168 ALA A CA 1
ATOM 1249 C C . ALA A 1 168 ? 12.295 -0.126 -25.689 1.00 64.44 168 ALA A C 1
ATOM 1251 O O . ALA A 1 168 ? 12.743 -0.021 -26.829 1.00 64.44 168 ALA A O 1
ATOM 1252 N N . VAL A 1 169 ? 12.938 0.367 -24.625 1.00 69.75 169 VAL A N 1
ATOM 1253 C CA . VAL A 1 169 ? 14.204 1.121 -24.713 1.00 69.75 169 VAL A CA 1
ATOM 1254 C C . VAL A 1 169 ? 15.455 0.247 -24.566 1.00 69.75 169 VAL A C 1
ATOM 1256 O O . VAL A 1 169 ? 16.569 0.765 -24.520 1.00 69.75 169 VAL A O 1
ATOM 1259 N N . GLY A 1 170 ? 15.295 -1.077 -24.470 1.00 81.25 170 GLY A N 1
ATOM 1260 C CA . GLY A 1 170 ? 16.410 -2.016 -24.331 1.00 81.25 170 GLY A CA 1
ATOM 1261 C C . GLY A 1 170 ? 17.115 -1.972 -22.970 1.00 81.25 170 GLY A C 1
ATOM 1262 O O . GLY A 1 170 ? 18.257 -2.421 -22.860 1.00 81.25 170 GLY A O 1
ATOM 1263 N N . TYR A 1 171 ? 16.464 -1.455 -21.923 1.00 69.19 171 TYR A N 1
ATOM 1264 C CA . TYR A 1 171 ? 16.999 -1.498 -20.565 1.00 69.19 171 TYR A CA 1
ATOM 1265 C C . TYR A 1 171 ? 16.865 -2.920 -19.974 1.00 69.19 171 TYR A C 1
ATOM 1267 O O . TYR A 1 171 ? 15.779 -3.518 -20.023 1.00 69.19 171 TYR A O 1
ATOM 1275 N N . PRO A 1 172 ? 17.948 -3.492 -19.411 1.00 85.94 172 PRO A N 1
ATOM 1276 C CA . PRO A 1 172 ? 17.944 -4.851 -18.868 1.00 85.94 172 PRO A CA 1
ATOM 1277 C C . PRO A 1 172 ? 17.129 -4.936 -17.571 1.00 85.94 172 PRO A C 1
ATOM 1279 O O . PRO A 1 172 ? 17.374 -4.187 -16.621 1.00 85.94 172 PRO A O 1
ATOM 1282 N N . ARG A 1 173 ? 16.172 -5.870 -17.506 1.00 91.88 173 ARG A N 1
ATOM 1283 C CA . ARG A 1 173 ? 15.285 -6.039 -16.338 1.00 91.88 173 ARG A CA 1
ATOM 1284 C C . ARG A 1 173 ? 16.032 -6.560 -15.116 1.00 91.88 173 ARG A C 1
ATOM 1286 O O . ARG A 1 173 ? 15.676 -6.215 -13.996 1.00 91.88 173 ARG A O 1
ATOM 1293 N N . GLU A 1 174 ? 17.133 -7.266 -15.333 1.00 92.25 174 GLU A N 1
ATOM 1294 C CA . GLU A 1 174 ? 18.061 -7.745 -14.309 1.00 92.25 174 GLU A CA 1
ATOM 1295 C C . GLU A 1 174 ? 18.706 -6.602 -13.516 1.00 92.25 174 GLU A C 1
ATOM 1297 O O . GLU A 1 174 ? 19.195 -6.821 -12.412 1.00 92.25 174 GLU A O 1
ATOM 1302 N N . LYS A 1 175 ? 18.701 -5.375 -14.059 1.00 88.44 175 LYS A N 1
ATOM 1303 C CA . LYS A 1 175 ? 19.174 -4.164 -13.368 1.00 88.44 175 LYS A CA 1
ATOM 1304 C C . LYS A 1 175 ? 18.046 -3.343 -12.744 1.00 88.44 175 LYS A C 1
ATOM 1306 O O . LYS A 1 175 ? 18.310 -2.303 -12.147 1.00 88.44 175 LYS A O 1
ATOM 1311 N N . MET A 1 176 ? 16.797 -3.781 -12.880 1.00 88.19 176 MET A N 1
ATOM 1312 C CA . MET A 1 176 ? 15.650 -3.132 -12.260 1.00 88.19 176 MET A CA 1
ATOM 1313 C C . MET A 1 176 ? 15.389 -3.756 -10.894 1.00 88.19 176 MET A C 1
ATOM 1315 O O . MET A 1 176 ? 15.229 -4.971 -10.783 1.00 88.19 176 MET A O 1
ATOM 1319 N N . TYR A 1 177 ? 15.315 -2.901 -9.876 1.00 89.12 177 TYR A N 1
ATOM 1320 C CA . TYR A 1 177 ? 14.994 -3.279 -8.507 1.00 89.12 177 TYR A CA 1
ATOM 1321 C C . TYR A 1 177 ? 13.762 -2.512 -8.048 1.00 89.12 177 TYR A C 1
ATOM 1323 O O . TYR A 1 177 ? 13.790 -1.297 -7.855 1.00 89.12 177 TYR A O 1
ATOM 1331 N N . GLY A 1 178 ? 12.669 -3.244 -7.895 1.00 87.88 178 GLY A N 1
ATOM 1332 C CA . GLY A 1 178 ? 11.450 -2.779 -7.272 1.00 87.88 178 GLY A CA 1
ATOM 1333 C C . GLY A 1 178 ? 11.532 -2.757 -5.754 1.00 87.88 178 GLY A C 1
ATOM 1334 O O . GLY A 1 178 ? 12.215 -3.568 -5.126 1.00 87.88 178 GLY A O 1
ATOM 1335 N N . VAL A 1 179 ? 10.743 -1.880 -5.148 1.00 86.94 179 VAL A N 1
ATOM 1336 C CA . VAL A 1 179 ? 10.399 -1.996 -3.730 1.00 86.94 179 VAL A CA 1
ATOM 1337 C C . VAL A 1 179 ? 9.413 -3.157 -3.513 1.00 86.94 179 VAL A C 1
ATOM 1339 O O . VAL A 1 179 ? 8.847 -3.717 -4.452 1.00 86.94 179 VAL A O 1
ATOM 1342 N N . TRP A 1 180 ? 9.136 -3.501 -2.258 1.00 83.94 180 TRP A N 1
ATOM 1343 C CA . TRP A 1 180 ? 8.249 -4.615 -1.881 1.00 83.94 180 TRP A CA 1
ATOM 1344 C C . TRP A 1 180 ? 6.777 -4.484 -2.296 1.00 83.94 180 TRP A C 1
ATOM 1346 O O . TRP A 1 180 ? 6.026 -5.467 -2.265 1.00 83.94 180 TRP A O 1
ATOM 1356 N N . TRP A 1 181 ? 6.363 -3.289 -2.717 1.00 82.12 181 TRP A N 1
ATOM 1357 C CA . TRP A 1 181 ? 5.059 -3.018 -3.328 1.00 82.12 181 TRP A CA 1
ATOM 1358 C C . TRP A 1 181 ? 5.015 -3.208 -4.847 1.00 82.12 181 TRP A C 1
ATOM 1360 O O . TRP A 1 181 ? 3.932 -3.153 -5.415 1.00 82.12 181 TRP A O 1
ATOM 1370 N N . SER A 1 182 ? 6.161 -3.445 -5.482 1.00 88.06 182 SER A N 1
ATOM 1371 C CA . SER A 1 182 ? 6.282 -3.734 -6.917 1.00 88.06 182 SER A CA 1
ATOM 1372 C C . SER A 1 182 ? 6.699 -5.179 -7.204 1.00 88.06 182 SER A C 1
ATOM 1374 O O . SER A 1 182 ? 7.053 -5.524 -8.324 1.00 88.06 182 SER A O 1
ATOM 1376 N N . GLY A 1 183 ? 6.694 -6.020 -6.170 1.00 89.94 183 GLY A N 1
ATOM 1377 C CA . GLY A 1 183 ? 7.122 -7.410 -6.226 1.00 89.94 183 GLY A CA 1
ATOM 1378 C C . GLY A 1 183 ? 5.980 -8.417 -6.174 1.00 89.94 183 GLY A C 1
ATOM 1379 O O . GLY A 1 183 ? 6.224 -9.531 -5.734 1.00 89.94 183 GLY A O 1
ATOM 1380 N N . ALA A 1 184 ? 4.740 -8.058 -6.516 1.00 91.69 184 ALA A N 1
ATOM 1381 C CA . ALA A 1 184 ? 3.634 -9.010 -6.568 1.00 91.69 184 ALA A CA 1
ATOM 1382 C C . ALA A 1 184 ? 3.352 -9.470 -8.004 1.00 91.69 184 ALA A C 1
ATOM 1384 O O . ALA A 1 184 ? 3.690 -8.822 -8.988 1.00 91.69 184 ALA A O 1
ATOM 1385 N N . GLU A 1 185 ? 2.686 -10.607 -8.143 1.00 93.25 185 GLU A N 1
ATOM 1386 C CA . GLU A 1 185 ? 2.296 -11.168 -9.430 1.00 93.25 185 GLU A CA 1
ATOM 1387 C C . GLU A 1 185 ? 1.527 -10.191 -10.351 1.00 93.25 185 GLU A C 1
ATOM 1389 O O . GLU A 1 185 ? 1.872 -10.117 -11.532 1.00 93.25 185 GLU A O 1
ATOM 1394 N N . PRO A 1 186 ? 0.527 -9.405 -9.890 1.00 90.25 186 PRO A N 1
ATOM 1395 C CA . PRO A 1 186 ? -0.134 -8.413 -10.746 1.00 90.25 186 PRO A CA 1
ATOM 1396 C C . PRO A 1 186 ? 0.777 -7.262 -11.206 1.00 90.25 186 PRO A C 1
ATOM 1398 O O . PRO A 1 186 ? 0.441 -6.603 -12.188 1.00 90.25 186 PRO A O 1
ATOM 1401 N N . ASP A 1 187 ? 1.916 -7.030 -10.547 1.00 89.56 187 ASP A N 1
ATOM 1402 C CA . ASP A 1 187 ? 2.872 -5.983 -10.928 1.00 89.56 187 ASP A CA 1
ATOM 1403 C C . ASP A 1 187 ? 3.703 -6.380 -12.156 1.00 89.56 187 ASP A C 1
ATOM 1405 O O . ASP A 1 187 ? 4.137 -5.517 -12.915 1.00 89.56 187 ASP A O 1
ATOM 1409 N N . VAL A 1 188 ? 3.903 -7.684 -12.374 1.00 91.44 188 VAL A N 1
ATOM 1410 C CA . VAL A 1 188 ? 4.826 -8.218 -13.391 1.00 91.44 188 VAL A CA 1
ATOM 1411 C C . VAL A 1 188 ? 4.122 -8.997 -14.498 1.00 91.44 188 VAL A C 1
ATOM 1413 O O . VAL A 1 188 ? 4.496 -8.873 -15.664 1.00 91.44 188 VAL A O 1
ATOM 1416 N N . ARG A 1 189 ? 3.049 -9.739 -14.184 1.00 93.25 189 ARG A N 1
ATOM 1417 C CA . ARG A 1 189 ? 2.316 -10.565 -15.162 1.00 93.25 189 ARG A CA 1
ATOM 1418 C C . ARG A 1 189 ? 1.869 -9.798 -16.412 1.00 93.25 189 ARG A C 1
ATOM 1420 O O . ARG A 1 189 ? 2.031 -10.346 -17.501 1.00 93.25 189 ARG A O 1
ATOM 1427 N N . PRO A 1 190 ? 1.355 -8.551 -16.335 1.00 91.44 190 PRO A N 1
ATOM 1428 C CA . PRO A 1 190 ? 0.912 -7.850 -17.538 1.00 91.44 190 PRO A CA 1
ATOM 1429 C C . PRO A 1 190 ? 2.046 -7.505 -18.510 1.00 91.44 190 PRO A C 1
ATOM 1431 O O . PRO A 1 190 ? 1.757 -7.204 -19.667 1.00 91.44 190 PRO A O 1
ATOM 1434 N N . ALA A 1 191 ? 3.307 -7.512 -18.063 1.00 88.44 191 ALA A N 1
ATOM 1435 C CA . ALA A 1 191 ? 4.485 -7.326 -18.909 1.00 88.44 191 ALA A CA 1
ATOM 1436 C C . ALA A 1 191 ? 4.976 -8.629 -19.571 1.00 88.44 191 ALA A C 1
ATOM 1438 O O . ALA A 1 191 ? 5.880 -8.579 -20.406 1.00 88.44 191 ALA A O 1
ATOM 1439 N N . GLY A 1 192 ? 4.357 -9.773 -19.252 1.00 93.12 192 GLY A N 1
ATOM 1440 C CA . GLY A 1 192 ? 4.661 -11.074 -19.843 1.00 93.12 192 GLY A CA 1
ATOM 1441 C C . GLY A 1 192 ? 6.142 -11.434 -19.731 1.00 93.12 192 GLY A C 1
ATOM 1442 O O . GLY A 1 192 ? 6.793 -11.156 -18.723 1.00 93.12 192 GLY A O 1
ATOM 1443 N N . ASP A 1 193 ? 6.695 -11.990 -20.808 1.00 95.31 193 ASP A N 1
ATOM 1444 C CA . ASP A 1 193 ? 8.119 -12.333 -20.912 1.00 95.31 193 ASP A CA 1
ATOM 1445 C C . ASP A 1 193 ? 9.054 -11.131 -20.725 1.00 95.31 193 ASP A C 1
ATOM 1447 O O . ASP A 1 193 ? 10.206 -11.299 -20.324 1.00 95.31 193 ASP A O 1
ATOM 1451 N N . GLY A 1 194 ? 8.555 -9.911 -20.946 1.00 92.50 194 GLY A N 1
ATOM 1452 C CA . GLY A 1 194 ? 9.289 -8.681 -20.688 1.00 92.50 194 GLY A CA 1
ATOM 1453 C C . GLY A 1 194 ? 9.695 -8.515 -19.224 1.00 92.50 194 GLY A C 1
ATOM 1454 O O . GLY A 1 194 ? 10.700 -7.867 -18.968 1.00 92.50 194 GLY A O 1
ATOM 1455 N N . ALA A 1 195 ? 8.985 -9.129 -18.274 1.00 95.38 195 ALA A N 1
ATOM 1456 C CA . ALA A 1 195 ? 9.314 -9.056 -16.851 1.00 95.38 195 ALA A CA 1
ATOM 1457 C C . ALA A 1 195 ? 10.373 -10.062 -16.381 1.00 95.38 195 ALA A C 1
ATOM 1459 O O . ALA A 1 195 ? 10.806 -9.971 -15.233 1.00 95.38 195 ALA A O 1
ATOM 1460 N N . LYS A 1 196 ? 10.778 -11.035 -17.210 1.00 97.38 196 LYS A N 1
ATOM 1461 C CA . LYS A 1 196 ? 11.797 -12.025 -16.823 1.00 97.38 196 LYS A CA 1
ATOM 1462 C C . LYS A 1 196 ? 13.079 -11.314 -16.381 1.00 97.38 196 LYS A C 1
ATOM 1464 O O . LYS A 1 196 ? 13.539 -10.394 -17.052 1.00 97.38 196 LYS A O 1
ATOM 1469 N N . GLY A 1 197 ? 13.618 -11.723 -15.235 1.00 95.81 197 GLY A N 1
ATOM 1470 C CA . GLY A 1 197 ? 14.814 -11.129 -14.638 1.00 95.81 197 GLY A CA 1
ATOM 1471 C C . GLY A 1 197 ? 14.560 -9.893 -13.768 1.00 95.81 197 GLY A C 1
ATOM 1472 O O . GLY A 1 197 ? 15.489 -9.439 -13.110 1.00 95.81 197 GLY A O 1
ATOM 1473 N N . TYR A 1 198 ? 13.334 -9.360 -13.708 1.00 96.19 198 TYR A N 1
ATOM 1474 C CA . TYR A 1 198 ? 13.004 -8.228 -12.837 1.00 96.19 198 TYR A CA 1
ATOM 1475 C C . TYR A 1 198 ? 13.171 -8.596 -11.357 1.00 96.19 198 TYR A C 1
ATOM 1477 O O . TYR A 1 198 ? 12.680 -9.639 -10.914 1.00 96.19 198 TYR A O 1
ATOM 1485 N N . ASN A 1 199 ? 13.834 -7.727 -10.591 1.00 95.50 199 ASN A N 1
ATOM 1486 C CA . ASN A 1 199 ? 14.051 -7.917 -9.161 1.00 95.50 199 ASN A CA 1
ATOM 1487 C C . ASN A 1 199 ? 13.100 -7.052 -8.345 1.00 95.50 199 ASN A C 1
ATOM 1489 O O . ASN A 1 199 ? 12.817 -5.910 -8.700 1.00 95.50 199 ASN A O 1
ATOM 1493 N N . ALA A 1 200 ? 12.690 -7.553 -7.188 1.00 93.56 200 ALA A N 1
ATOM 1494 C CA . ALA A 1 200 ? 12.045 -6.751 -6.165 1.00 93.56 200 ALA A CA 1
ATOM 1495 C C . ALA A 1 200 ? 12.578 -7.127 -4.785 1.00 93.56 200 ALA A C 1
ATOM 1497 O O . ALA A 1 200 ? 12.837 -8.299 -4.500 1.00 93.56 200 ALA A O 1
ATOM 1498 N N . VAL A 1 201 ? 12.697 -6.133 -3.908 1.00 91.19 201 VAL A N 1
ATOM 1499 C CA . VAL A 1 201 ? 12.802 -6.394 -2.473 1.00 91.19 201 VAL A CA 1
ATOM 1500 C C . VAL A 1 201 ? 11.518 -7.087 -2.045 1.00 91.19 201 VAL A C 1
ATOM 1502 O O . VAL A 1 201 ? 10.431 -6.657 -2.406 1.00 91.19 201 VAL A O 1
ATOM 1505 N N . THR A 1 202 ? 11.617 -8.143 -1.262 1.00 88.69 202 THR A N 1
ATOM 1506 C CA . THR A 1 202 ? 10.499 -8.712 -0.528 1.00 88.69 202 THR A CA 1
ATOM 1507 C C . THR A 1 202 ? 10.770 -8.606 0.963 1.00 88.69 202 THR A C 1
ATOM 1509 O O . THR A 1 202 ? 11.921 -8.543 1.407 1.00 88.69 202 THR A O 1
ATOM 1512 N N . LEU A 1 203 ? 9.686 -8.556 1.735 1.00 84.25 203 LEU A N 1
ATOM 1513 C CA . LEU A 1 203 ? 9.744 -8.654 3.188 1.00 84.25 203 LEU A CA 1
ATOM 1514 C C . LEU A 1 203 ? 10.183 -10.079 3.572 1.00 84.25 203 LEU A C 1
ATOM 1516 O O . LEU A 1 203 ? 10.831 -10.796 2.811 1.00 84.25 203 LEU A O 1
ATOM 1520 N N . GLN A 1 204 ? 9.801 -10.543 4.755 1.00 80.62 204 GLN A N 1
ATOM 1521 C CA . GLN A 1 204 ? 10.216 -11.866 5.197 1.00 80.62 204 GLN A CA 1
ATOM 1522 C C . GLN A 1 204 ? 9.725 -13.018 4.306 1.00 80.62 204 GLN A C 1
ATOM 1524 O O . GLN A 1 204 ? 10.394 -14.043 4.255 1.00 80.62 204 GLN A O 1
ATOM 1529 N N . HIS A 1 205 ? 8.628 -12.857 3.564 1.00 84.06 205 HIS A N 1
ATOM 1530 C CA . HIS A 1 205 ? 7.975 -13.927 2.801 1.00 84.06 205 HIS A CA 1
ATOM 1531 C C . HIS A 1 205 ? 8.120 -13.776 1.271 1.00 84.06 205 HIS A C 1
ATOM 1533 O O . HIS A 1 205 ? 8.538 -12.736 0.778 1.00 84.06 205 HIS A O 1
ATOM 1539 N N . THR A 1 206 ? 7.714 -14.789 0.499 1.00 86.00 206 THR A N 1
ATOM 1540 C CA . THR A 1 206 ? 7.569 -14.735 -0.976 1.00 86.00 206 THR A CA 1
ATOM 1541 C C . THR A 1 206 ? 6.310 -15.499 -1.413 1.00 86.00 206 THR A C 1
ATOM 1543 O O . THR A 1 206 ? 5.537 -15.931 -0.554 1.00 86.00 206 THR A O 1
ATOM 1546 N N . SER A 1 207 ? 6.072 -15.633 -2.721 1.00 89.50 207 SER A N 1
ATOM 1547 C CA . SER A 1 207 ? 4.981 -16.438 -3.276 1.00 89.50 207 SER A CA 1
ATOM 1548 C C . SER A 1 207 ? 5.176 -17.916 -2.945 1.00 89.50 207 SER A C 1
ATOM 1550 O O . SER A 1 207 ? 6.288 -18.438 -3.034 1.00 89.50 207 SER A O 1
ATOM 1552 N N . GLY A 1 208 ? 4.096 -18.615 -2.633 1.00 90.69 208 GLY A N 1
ATOM 1553 C CA . GLY A 1 208 ? 4.103 -20.052 -2.416 1.00 90.69 208 GLY A CA 1
ATOM 1554 C C . GLY A 1 208 ? 2.954 -20.514 -1.534 1.00 90.69 208 GLY A C 1
ATOM 1555 O O . GLY A 1 208 ? 2.327 -19.735 -0.817 1.00 90.69 208 GLY A O 1
ATOM 1556 N N . ARG A 1 209 ? 2.692 -21.820 -1.583 1.00 92.44 209 ARG A N 1
ATOM 1557 C CA . ARG A 1 209 ? 1.815 -22.502 -0.630 1.00 92.44 209 ARG A CA 1
ATOM 1558 C C . ARG A 1 209 ? 2.676 -23.274 0.359 1.00 92.44 209 ARG A C 1
ATOM 1560 O O . ARG A 1 209 ? 3.639 -23.922 -0.040 1.00 92.44 209 ARG A O 1
ATOM 1567 N N . PHE A 1 210 ? 2.337 -23.178 1.634 1.00 91.69 210 PHE A N 1
ATOM 1568 C CA . PHE A 1 210 ? 3.081 -23.757 2.752 1.00 91.69 210 PHE A CA 1
ATOM 1569 C C . PHE A 1 210 ? 2.128 -24.520 3.675 1.00 91.69 210 PHE A C 1
ATOM 1571 O O . PHE A 1 210 ? 0.952 -24.679 3.352 1.00 91.69 210 PHE A O 1
ATOM 1578 N N . LYS A 1 211 ? 2.620 -25.024 4.813 1.00 92.00 211 LYS A N 1
ATOM 1579 C CA . LYS A 1 211 ? 1.861 -25.937 5.682 1.00 92.00 211 LYS A CA 1
ATOM 1580 C C . LYS A 1 211 ? 0.476 -25.398 6.062 1.00 92.00 211 LYS A C 1
ATOM 1582 O O . LYS A 1 211 ? -0.495 -26.147 6.011 1.00 92.00 211 LYS A O 1
ATOM 1587 N N . LEU A 1 212 ? 0.365 -24.099 6.351 1.00 91.12 212 LEU A N 1
ATOM 1588 C CA . LEU A 1 212 ? -0.918 -23.444 6.642 1.00 91.12 212 LEU A CA 1
ATOM 1589 C C . LEU A 1 212 ? -1.955 -23.589 5.510 1.00 91.12 212 LEU A C 1
ATOM 1591 O O . LEU A 1 212 ? -3.154 -23.631 5.778 1.00 91.12 212 LEU A O 1
ATOM 1595 N N . HIS A 1 213 ? -1.537 -23.673 4.242 1.00 95.25 213 HIS A N 1
ATOM 1596 C CA . HIS A 1 213 ? -2.470 -23.837 3.124 1.00 95.25 213 HIS A CA 1
ATOM 1597 C C . HIS A 1 213 ? -3.201 -25.176 3.171 1.00 95.25 213 HIS A C 1
ATOM 1599 O O . HIS A 1 213 ? -4.345 -25.239 2.738 1.00 95.25 213 HIS A O 1
ATOM 1605 N N . GLU A 1 214 ? -2.610 -26.229 3.735 1.00 94.50 214 GLU A N 1
ATOM 1606 C CA . GLU A 1 214 ? -3.322 -27.497 3.938 1.00 94.50 214 GLU A CA 1
ATOM 1607 C C . GLU A 1 214 ? -4.521 -27.312 4.881 1.00 94.50 214 GLU A C 1
ATOM 1609 O O . GLU A 1 214 ? -5.625 -27.780 4.590 1.00 94.50 214 GLU A O 1
ATOM 1614 N N . ASP A 1 215 ? -4.333 -26.550 5.961 1.00 91.19 215 ASP A N 1
ATOM 1615 C CA . ASP A 1 215 ? -5.404 -26.211 6.897 1.00 91.19 215 ASP A CA 1
ATOM 1616 C C . ASP A 1 215 ? -6.434 -25.270 6.260 1.00 91.19 215 ASP A C 1
ATOM 1618 O O . ASP A 1 215 ? -7.637 -25.503 6.386 1.00 91.19 215 ASP A O 1
ATOM 1622 N N . LEU A 1 216 ? -6.000 -24.252 5.504 1.00 92.94 216 LEU A N 1
ATOM 1623 C CA . LEU A 1 216 ? -6.917 -23.390 4.744 1.00 92.94 216 LEU A CA 1
ATOM 1624 C C . LEU A 1 216 ? -7.768 -24.205 3.769 1.00 92.94 216 LEU A C 1
ATOM 1626 O O . LEU A 1 216 ? -8.976 -23.975 3.670 1.00 92.94 216 LEU A O 1
ATOM 1630 N N . LYS A 1 217 ? -7.167 -25.176 3.073 1.00 95.06 217 LYS A N 1
ATOM 1631 C CA . LYS A 1 217 ? -7.900 -26.057 2.166 1.00 95.06 217 LYS A CA 1
ATOM 1632 C C . LYS A 1 217 ? -8.981 -26.819 2.920 1.00 95.06 217 LYS A C 1
ATOM 1634 O O . LYS A 1 217 ? -10.160 -26.669 2.614 1.00 95.06 217 LYS A O 1
ATOM 1639 N N . LYS A 1 218 ? -8.572 -27.558 3.950 1.00 95.44 218 LYS A N 1
ATOM 1640 C CA . LYS A 1 218 ? -9.435 -28.449 4.727 1.00 95.44 218 LYS A CA 1
ATOM 1641 C C . LYS A 1 218 ? -10.567 -27.714 5.444 1.00 95.44 218 LYS A C 1
ATOM 1643 O O . LYS A 1 218 ? -11.705 -28.184 5.465 1.00 95.44 218 LYS A O 1
ATOM 1648 N N . TYR A 1 219 ? -10.256 -26.602 6.106 1.00 94.06 219 TYR A N 1
ATOM 1649 C CA . TYR A 1 219 ? -11.199 -25.952 7.015 1.00 94.06 219 TYR A CA 1
ATOM 1650 C C . TYR A 1 219 ? -12.015 -24.838 6.363 1.00 94.06 219 TYR A C 1
ATOM 1652 O O . TYR A 1 219 ? -13.086 -24.541 6.888 1.00 94.06 219 TYR A O 1
ATOM 1660 N N . VAL A 1 220 ? -11.556 -24.263 5.244 1.00 93.88 220 VAL A N 1
ATOM 1661 C CA . VAL A 1 220 ? -12.197 -23.103 4.602 1.00 93.88 220 VAL A CA 1
ATOM 1662 C C . VAL A 1 220 ? -12.613 -23.416 3.163 1.00 93.88 220 VAL A C 1
ATOM 1664 O O . VAL A 1 220 ? -13.799 -23.374 2.839 1.00 93.88 220 VAL A O 1
ATOM 1667 N N . TYR A 1 221 ? -11.666 -23.758 2.287 1.00 94.25 221 TYR A N 1
ATOM 1668 C CA . TYR A 1 221 ? -11.949 -23.859 0.849 1.00 94.25 221 TYR A CA 1
ATOM 1669 C C . TYR A 1 221 ? -12.769 -25.098 0.475 1.00 94.25 221 TYR A C 1
ATOM 1671 O O 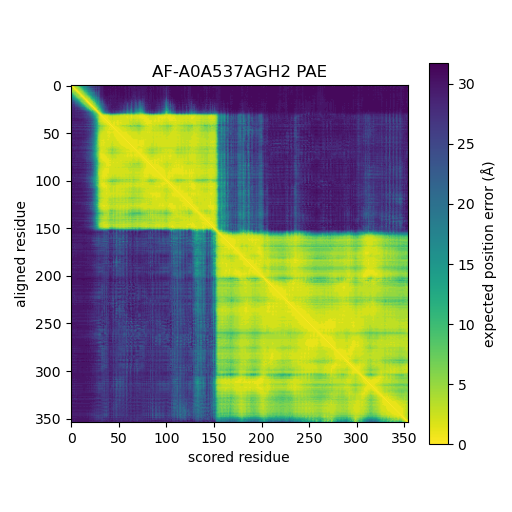. TYR A 1 221 ? -13.719 -24.969 -0.292 1.00 94.25 221 TYR A O 1
ATOM 1679 N N . ASP A 1 222 ? -12.488 -26.266 1.059 1.00 95.50 222 ASP A N 1
ATOM 1680 C CA . ASP A 1 222 ? -13.261 -27.498 0.821 1.00 95.50 222 ASP A CA 1
ATOM 1681 C C . ASP A 1 222 ? -14.703 -27.390 1.347 1.00 95.50 222 ASP A C 1
ATOM 1683 O O . ASP A 1 222 ? -15.584 -28.143 0.938 1.00 95.50 222 ASP A O 1
ATOM 1687 N N . LYS A 1 223 ? -14.965 -26.414 2.225 1.00 96.31 223 LYS A N 1
ATOM 1688 C CA . LYS A 1 223 ? -16.304 -26.077 2.724 1.00 96.31 223 LYS A CA 1
ATOM 1689 C C . LYS A 1 223 ? -16.994 -24.971 1.922 1.00 96.31 223 LYS A C 1
ATOM 1691 O O . LYS A 1 223 ? -18.067 -24.525 2.317 1.00 96.31 223 LYS A O 1
ATOM 1696 N N . GLY A 1 224 ? -16.380 -24.488 0.840 1.00 94.88 224 GLY A N 1
ATOM 1697 C CA . GLY A 1 224 ? -16.916 -23.392 0.029 1.00 94.88 224 GLY A CA 1
ATOM 1698 C C . GLY A 1 224 ? -16.899 -22.028 0.727 1.00 94.88 224 GLY A C 1
ATOM 1699 O O . GLY A 1 224 ? -17.636 -21.135 0.328 1.00 94.88 224 GLY A O 1
ATOM 1700 N N . GLN A 1 225 ? -16.077 -21.855 1.768 1.00 93.62 225 GLN A N 1
ATOM 1701 C CA . GLN A 1 225 ? -15.983 -20.617 2.558 1.00 93.62 225 GLN A CA 1
ATOM 1702 C C . GLN A 1 225 ? -14.781 -19.743 2.158 1.00 93.62 225 GLN A C 1
ATOM 1704 O O . GLN A 1 225 ? -14.452 -18.782 2.849 1.00 93.62 225 GLN A O 1
ATOM 1709 N N . GLY A 1 226 ? -14.079 -20.098 1.078 1.00 90.31 226 GLY A N 1
ATOM 1710 C CA . GLY A 1 226 ? -12.910 -19.365 0.594 1.00 90.31 226 GLY A CA 1
ATOM 1711 C C . GLY A 1 226 ? -13.281 -18.039 -0.073 1.00 90.31 226 GLY A C 1
ATOM 1712 O O . GLY A 1 226 ? -14.241 -17.969 -0.834 1.00 90.31 226 GLY A O 1
ATOM 1713 N N . SER A 1 227 ? -12.479 -17.000 0.173 1.00 90.88 227 SER A N 1
ATOM 1714 C CA . SER A 1 227 ? -12.692 -15.651 -0.383 1.00 90.88 227 SER A CA 1
ATOM 1715 C C . SER A 1 227 ? -11.903 -15.368 -1.669 1.00 90.88 227 SER A C 1
ATOM 1717 O O . SER A 1 227 ? -11.990 -14.270 -2.212 1.00 90.88 227 SER A O 1
ATOM 1719 N N . ALA A 1 228 ? -11.101 -16.322 -2.147 1.00 91.19 228 ALA A N 1
ATOM 1720 C CA . ALA A 1 228 ? -10.314 -16.204 -3.374 1.00 91.19 228 ALA A CA 1
ATOM 1721 C C . ALA A 1 228 ? -10.446 -17.471 -4.232 1.00 91.19 228 ALA A C 1
ATOM 1723 O O . ALA A 1 228 ? -11.015 -18.471 -3.805 1.00 91.19 228 ALA A O 1
ATOM 1724 N N . GLN A 1 229 ? -9.896 -17.446 -5.446 1.00 92.75 229 GLN A N 1
ATOM 1725 C CA . GLN A 1 229 ? -9.651 -18.680 -6.197 1.00 92.75 229 GLN A CA 1
ATOM 1726 C C . GLN A 1 229 ? -8.508 -19.454 -5.533 1.00 92.75 229 GLN A C 1
ATOM 1728 O O . GLN A 1 229 ? -7.492 -18.856 -5.166 1.00 92.75 229 GLN A O 1
ATOM 1733 N N . TRP A 1 230 ? -8.666 -20.772 -5.378 1.00 93.88 230 TRP A N 1
ATOM 1734 C CA . TRP A 1 230 ? -7.717 -21.621 -4.649 1.00 93.88 230 TRP A CA 1
ATOM 1735 C C . TRP A 1 230 ? -6.290 -21.517 -5.208 1.00 93.88 230 TRP A C 1
ATOM 1737 O O . TRP A 1 230 ? -5.311 -21.474 -4.461 1.00 93.88 230 TRP A O 1
ATOM 1747 N N . GLU A 1 231 ? -6.172 -21.403 -6.524 1.00 92.50 231 GLU A N 1
ATOM 1748 C CA . GLU A 1 231 ? -4.927 -21.304 -7.282 1.00 92.50 231 GLU A CA 1
ATOM 1749 C C . GLU A 1 231 ? -4.150 -20.028 -6.938 1.00 92.50 231 GLU A C 1
ATOM 1751 O O . GLU A 1 231 ? -2.921 -20.026 -6.949 1.00 92.50 231 GLU A O 1
ATOM 1756 N N . ARG A 1 232 ? -4.860 -18.957 -6.561 1.00 91.81 232 ARG A N 1
ATOM 1757 C CA . ARG A 1 232 ? -4.275 -17.650 -6.232 1.00 91.81 232 ARG A CA 1
ATOM 1758 C C . ARG A 1 232 ? -3.882 -17.509 -4.763 1.00 91.81 232 ARG A C 1
ATOM 1760 O O . ARG A 1 232 ? -3.300 -16.501 -4.378 1.00 91.81 232 ARG A O 1
ATOM 1767 N N . THR A 1 233 ? -4.146 -18.516 -3.930 1.00 94.69 233 THR A N 1
ATOM 1768 C CA . THR A 1 233 ? -3.821 -18.469 -2.490 1.00 94.69 233 THR A CA 1
ATOM 1769 C C . THR A 1 233 ? -2.321 -18.498 -2.199 1.00 94.69 233 THR A C 1
ATOM 1771 O O . THR A 1 233 ? -1.902 -18.159 -1.096 1.00 94.69 233 THR A O 1
ATOM 1774 N N . GLY A 1 234 ? -1.497 -18.896 -3.170 1.00 92.94 234 GLY A N 1
ATOM 1775 C CA . GLY A 1 234 ? -0.040 -18.821 -3.062 1.00 92.94 234 GLY A CA 1
ATOM 1776 C C . GLY A 1 234 ? 0.551 -17.462 -3.445 1.00 92.94 234 GLY A C 1
ATOM 1777 O O . GLY A 1 234 ? 1.753 -17.278 -3.295 1.00 92.94 234 GLY A O 1
ATOM 1778 N N . GLU A 1 235 ? -0.247 -16.524 -3.959 1.00 93.31 235 GLU A N 1
ATOM 1779 C CA . GLU A 1 235 ? 0.266 -15.237 -4.438 1.00 93.31 235 GLU A CA 1
ATOM 1780 C C . GLU A 1 235 ? 0.724 -14.337 -3.285 1.00 93.31 235 GLU A C 1
ATOM 1782 O O . GLU A 1 235 ? 0.165 -14.370 -2.184 1.00 93.31 235 GLU A O 1
ATOM 1787 N N . ILE A 1 236 ? 1.720 -13.486 -3.542 1.00 91.50 236 ILE A N 1
ATOM 1788 C CA . ILE A 1 236 ? 2.389 -12.665 -2.518 1.00 91.50 236 ILE A CA 1
ATOM 1789 C C . ILE A 1 236 ? 1.410 -11.813 -1.717 1.00 91.50 236 ILE A C 1
ATOM 1791 O O . ILE A 1 236 ? 1.553 -11.707 -0.499 1.00 91.50 236 ILE A O 1
ATOM 1795 N N . LEU A 1 237 ? 0.410 -11.215 -2.370 1.00 89.56 237 LEU A N 1
ATOM 1796 C CA . LEU A 1 237 ? -0.581 -10.381 -1.683 1.00 89.56 237 LEU A CA 1
ATOM 1797 C C . LEU A 1 237 ? -1.515 -11.207 -0.789 1.00 89.56 237 LEU A C 1
ATOM 1799 O O . LEU A 1 237 ? -1.884 -10.742 0.289 1.00 89.56 237 LEU A O 1
ATOM 1803 N N . TYR A 1 238 ? -1.850 -12.438 -1.188 1.00 93.44 238 TYR A N 1
ATOM 1804 C CA . TYR A 1 238 ? -2.631 -13.348 -0.350 1.00 93.44 238 TYR A CA 1
ATOM 1805 C C . TYR A 1 238 ? -1.818 -13.780 0.872 1.00 93.44 238 TYR A C 1
ATOM 1807 O O . TYR A 1 238 ? -2.284 -13.658 2.004 1.00 93.44 238 TYR A O 1
ATOM 1815 N N . VAL A 1 239 ? -0.573 -14.216 0.653 1.00 91.12 239 VAL A N 1
ATOM 1816 C CA . VAL A 1 239 ? 0.361 -14.601 1.722 1.00 91.12 239 VAL A CA 1
ATOM 1817 C C . VAL A 1 239 ? 0.587 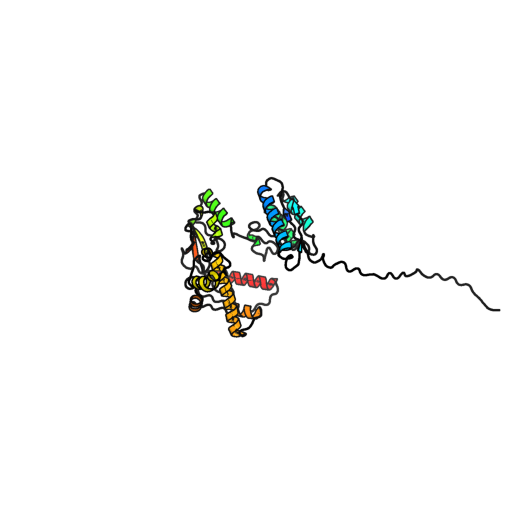-13.442 2.696 1.00 91.12 239 VAL A C 1
ATOM 1819 O O . VAL A 1 239 ? 0.540 -13.644 3.908 1.00 91.12 239 VAL A O 1
ATOM 1822 N N . ARG A 1 240 ? 0.737 -12.212 2.193 1.00 86.69 240 ARG A N 1
ATOM 1823 C CA . ARG A 1 240 ? 0.839 -11.004 3.023 1.00 86.69 240 ARG A CA 1
ATOM 1824 C C . ARG A 1 240 ? -0.409 -10.799 3.880 1.00 86.69 240 ARG A C 1
ATOM 1826 O O . ARG A 1 240 ? -0.282 -10.558 5.073 1.00 86.69 240 ARG A O 1
ATOM 1833 N N . GLY A 1 241 ? -1.601 -10.964 3.303 1.00 86.06 241 GLY A N 1
ATOM 1834 C CA . GLY A 1 241 ? -2.865 -10.906 4.042 1.00 86.06 241 GLY A CA 1
ATOM 1835 C C . GLY A 1 241 ? -2.953 -11.942 5.169 1.00 86.06 241 GLY A C 1
ATOM 1836 O O . GLY A 1 241 ? -3.379 -11.602 6.276 1.00 86.06 241 GLY A O 1
ATOM 1837 N N . LEU A 1 242 ? -2.493 -13.178 4.929 1.00 89.06 242 LEU A N 1
ATOM 1838 C CA . LEU A 1 242 ? -2.401 -14.213 5.969 1.00 89.06 242 LEU A CA 1
ATOM 1839 C C . LEU A 1 242 ? -1.469 -13.786 7.108 1.00 89.06 242 LEU A C 1
ATOM 1841 O O . LEU A 1 242 ? -1.830 -13.917 8.274 1.00 89.06 242 LEU A O 1
ATOM 1845 N N . ILE A 1 243 ? -0.289 -13.261 6.772 1.00 87.94 243 ILE A N 1
ATOM 1846 C CA . ILE A 1 243 ? 0.728 -12.856 7.750 1.00 87.94 243 ILE A CA 1
ATOM 1847 C C . ILE A 1 243 ? 0.239 -11.667 8.574 1.00 87.94 243 ILE A C 1
ATOM 1849 O O . ILE A 1 243 ? 0.272 -11.733 9.798 1.00 87.94 243 ILE A O 1
ATOM 1853 N N . THR A 1 244 ? -0.282 -10.612 7.941 1.00 84.56 244 THR A N 1
ATOM 1854 C CA . THR A 1 244 ? -0.833 -9.446 8.651 1.00 84.56 244 THR A CA 1
ATOM 1855 C C . THR A 1 244 ? -1.962 -9.851 9.599 1.00 84.56 244 THR A C 1
ATOM 1857 O O . THR A 1 244 ? -2.001 -9.396 10.741 1.00 84.56 244 THR A O 1
ATOM 1860 N N . SER A 1 245 ? -2.846 -10.753 9.163 1.00 84.38 245 SER A N 1
ATOM 1861 C CA . SER A 1 245 ? -3.929 -11.261 10.013 1.00 84.38 245 SER A CA 1
ATOM 1862 C C . SER A 1 245 ? -3.395 -12.093 11.180 1.00 84.38 245 SER A C 1
ATOM 1864 O O . SER A 1 245 ? -3.859 -11.939 12.308 1.00 84.38 245 SER A O 1
ATOM 1866 N N . MET A 1 246 ? -2.395 -12.943 10.929 1.00 91.94 246 MET A N 1
ATOM 1867 C CA . MET A 1 246 ? -1.734 -13.744 11.958 1.00 91.94 246 MET A CA 1
ATOM 1868 C C . MET A 1 246 ? -1.097 -12.856 13.032 1.00 91.94 246 MET A C 1
ATOM 1870 O O . MET A 1 246 ? -1.337 -13.096 14.212 1.00 91.94 246 MET A O 1
ATOM 1874 N N . LEU A 1 247 ? -0.376 -11.797 12.644 1.00 86.88 247 LEU A N 1
ATOM 1875 C CA . LEU A 1 247 ? 0.236 -10.859 13.592 1.00 86.88 247 LEU A CA 1
ATOM 1876 C C . LEU A 1 247 ? -0.811 -10.223 14.513 1.00 86.88 247 LEU A C 1
ATOM 1878 O O . LEU A 1 247 ? -0.614 -10.173 15.725 1.00 86.88 247 LEU A O 1
ATOM 1882 N N . GLY A 1 248 ? -1.952 -9.800 13.960 1.00 84.94 248 GLY A N 1
ATOM 1883 C CA . GLY A 1 248 ? -3.035 -9.234 14.763 1.00 84.94 248 GLY A CA 1
ATOM 1884 C C . GLY A 1 248 ? -3.701 -10.245 15.695 1.00 84.94 248 GLY A C 1
ATOM 1885 O O . GLY A 1 248 ? -3.975 -9.930 16.853 1.00 84.94 248 GLY A O 1
ATOM 1886 N N . VAL A 1 249 ? -3.918 -11.478 15.231 1.00 88.94 249 VAL A N 1
ATOM 1887 C CA . VAL A 1 249 ? -4.458 -12.561 16.068 1.00 88.94 249 VAL A CA 1
ATOM 1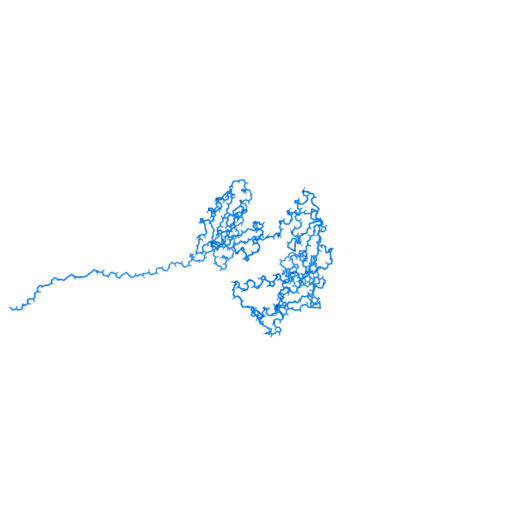888 C C . VAL A 1 249 ? -3.505 -12.902 17.212 1.00 88.94 249 VAL A C 1
ATOM 1890 O O . VAL A 1 249 ? -3.955 -13.081 18.344 1.00 88.94 249 VAL A O 1
ATOM 1893 N N . GLU A 1 250 ? -2.201 -12.967 16.951 1.00 92.19 250 GLU A N 1
ATOM 1894 C CA . GLU A 1 250 ? -1.207 -13.265 17.981 1.00 92.19 250 GLU A CA 1
ATOM 1895 C C . GLU A 1 250 ? -1.038 -12.103 18.967 1.00 92.19 250 GLU A C 1
ATOM 1897 O O . GLU A 1 250 ? -0.954 -12.353 20.165 1.00 92.19 250 GLU A O 1
ATOM 1902 N N . ALA A 1 251 ? -1.126 -10.845 18.524 1.00 89.62 251 ALA A N 1
ATOM 1903 C CA . ALA A 1 251 ? -1.163 -9.692 19.427 1.00 89.62 251 ALA A CA 1
ATOM 1904 C C . ALA A 1 251 ? -2.375 -9.741 20.373 1.00 89.62 251 ALA A C 1
ATOM 1906 O O . ALA A 1 251 ? -2.239 -9.562 21.585 1.00 89.62 251 ALA A O 1
ATOM 1907 N N . ILE A 1 252 ? -3.564 -10.060 19.849 1.00 87.25 252 ILE A N 1
ATOM 1908 C CA . ILE A 1 252 ? -4.770 -10.246 20.668 1.00 87.25 252 ILE A CA 1
ATOM 1909 C C . ILE A 1 252 ? -4.587 -11.420 21.637 1.00 87.25 252 ILE A C 1
ATOM 1911 O O . ILE A 1 252 ? -4.932 -11.289 22.810 1.00 87.25 252 ILE A O 1
ATOM 1915 N N . ARG A 1 253 ? -4.017 -12.547 21.189 1.00 92.81 253 ARG A N 1
ATOM 1916 C CA . ARG A 1 253 ? -3.739 -13.716 22.040 1.00 92.81 253 ARG A CA 1
ATOM 1917 C C . ARG A 1 253 ? -2.796 -13.365 23.190 1.00 92.81 253 ARG A C 1
ATOM 1919 O O . ARG A 1 253 ? -3.081 -13.719 24.334 1.00 92.81 253 ARG A O 1
ATOM 1926 N N . THR A 1 254 ? -1.719 -12.639 22.902 1.00 92.25 254 THR A N 1
ATOM 1927 C CA . THR A 1 254 ? -0.775 -12.127 23.903 1.00 92.25 254 THR A CA 1
ATOM 1928 C C . THR A 1 254 ? -1.485 -11.237 24.918 1.00 92.25 254 THR A C 1
ATOM 1930 O O . THR A 1 254 ? -1.327 -11.415 26.124 1.00 92.25 254 THR A O 1
ATOM 1933 N N . ALA A 1 255 ? -2.341 -10.323 24.460 1.00 91.62 255 ALA A N 1
ATOM 1934 C CA . ALA A 1 255 ? -3.108 -9.470 25.356 1.00 91.62 255 ALA A CA 1
ATOM 1935 C C . ALA A 1 255 ? -4.147 -10.248 26.185 1.00 91.62 255 ALA A C 1
ATOM 1937 O O . ALA A 1 255 ? -4.304 -9.975 27.374 1.00 91.62 255 ALA A O 1
ATOM 1938 N N . GLN A 1 256 ? -4.821 -11.251 25.616 1.00 89.88 256 GLN A N 1
ATOM 1939 C CA . GLN A 1 256 ? -5.786 -12.084 26.345 1.00 89.88 256 GLN A CA 1
ATOM 1940 C C . GLN A 1 256 ? -5.117 -12.899 27.453 1.00 89.88 256 GLN A C 1
ATOM 1942 O O . GLN A 1 256 ? -5.699 -13.055 28.525 1.00 89.88 256 GLN A O 1
ATOM 1947 N N . ALA A 1 257 ? -3.872 -13.340 27.252 1.00 94.12 257 ALA A N 1
ATOM 1948 C CA . ALA A 1 257 ? -3.099 -13.998 28.303 1.00 94.12 257 ALA A CA 1
ATOM 1949 C C . ALA A 1 257 ? -2.885 -13.093 29.534 1.00 94.12 257 ALA A C 1
ATOM 1951 O O . ALA A 1 257 ? -2.805 -13.600 30.652 1.00 94.12 257 ALA A O 1
ATOM 1952 N N . LYS A 1 258 ? -2.845 -11.763 29.352 1.00 95.56 258 LYS A N 1
ATOM 1953 C CA . LYS A 1 258 ? -2.722 -10.784 30.445 1.00 95.56 258 LYS A CA 1
ATOM 1954 C C . LYS A 1 258 ? -4.066 -10.296 30.994 1.00 95.56 258 LYS A C 1
ATOM 1956 O O . LYS A 1 258 ? -4.225 -10.183 32.205 1.00 95.56 258 LYS A O 1
ATOM 1961 N N . PHE A 1 259 ? -5.019 -9.965 30.126 1.00 91.31 259 PHE A N 1
ATOM 1962 C CA . PHE A 1 259 ? -6.269 -9.284 30.498 1.00 91.31 259 PHE A CA 1
ATOM 1963 C C . PHE A 1 259 ? -7.489 -10.218 30.583 1.00 91.31 259 PHE A C 1
ATOM 1965 O O . PHE A 1 259 ? -8.596 -9.770 30.899 1.00 91.31 259 PHE A O 1
ATOM 1972 N N . GLY A 1 260 ? -7.283 -11.514 30.338 1.00 90.75 260 GLY A N 1
ATOM 1973 C CA . GLY A 1 260 ? -8.293 -12.567 30.367 1.00 90.75 260 GLY A CA 1
ATOM 1974 C C . GLY A 1 260 ? -8.859 -12.907 28.985 1.00 90.75 260 GLY A C 1
ATOM 1975 O O . GLY A 1 260 ? -8.847 -12.093 28.060 1.00 90.75 260 GLY A O 1
ATOM 1976 N N . ASN A 1 261 ? -9.416 -14.117 28.868 1.00 90.44 261 ASN A N 1
ATOM 1977 C CA . ASN A 1 261 ? -10.021 -14.663 27.645 1.00 90.44 261 ASN A CA 1
ATOM 1978 C C . ASN A 1 261 ? -11.390 -14.028 27.350 1.00 90.44 261 ASN A C 1
ATOM 1980 O O . ASN A 1 261 ? -12.432 -14.677 27.433 1.00 90.44 261 ASN A O 1
ATOM 1984 N N . LYS A 1 262 ? -11.387 -12.733 27.042 1.00 86.50 262 LYS A N 1
ATOM 1985 C CA . LYS A 1 262 ? -12.569 -11.924 26.734 1.00 86.50 262 LYS A CA 1
ATOM 1986 C C . LYS A 1 262 ? -12.263 -10.934 25.602 1.00 86.50 262 LYS A C 1
ATOM 1988 O O . LYS A 1 262 ? -11.096 -10.788 25.226 1.00 86.50 262 LYS A O 1
ATOM 1993 N N . PRO A 1 263 ? -13.277 -10.256 25.039 1.00 88.44 263 PRO A N 1
ATOM 1994 C CA . PRO A 1 263 ? -13.045 -9.113 24.163 1.00 88.44 263 PRO A CA 1
ATOM 1995 C C . PRO A 1 263 ? -12.199 -8.041 24.864 1.00 88.44 263 PRO A C 1
ATOM 1997 O O . PRO A 1 263 ? -12.398 -7.771 26.051 1.00 88.44 263 PRO A O 1
ATOM 2000 N N . LEU A 1 264 ? -11.256 -7.455 24.128 1.00 79.81 264 LEU A N 1
ATOM 2001 C CA . LEU A 1 264 ? -10.265 -6.512 24.646 1.00 79.81 264 LEU A CA 1
ATOM 2002 C C . LEU A 1 264 ? -10.502 -5.097 24.113 1.00 79.81 264 LEU A C 1
ATOM 2004 O O . LEU A 1 264 ? -11.008 -4.921 23.005 1.00 79.81 264 LEU A O 1
ATOM 2008 N N . THR A 1 265 ? -10.105 -4.090 24.887 1.00 90.12 265 THR A N 1
ATOM 2009 C CA . THR A 1 265 ? -10.088 -2.691 24.434 1.00 90.12 265 THR A CA 1
ATOM 2010 C C . THR A 1 265 ? -8.909 -2.428 23.493 1.00 90.12 265 THR A C 1
ATOM 2012 O O . THR A 1 265 ? -7.942 -3.191 23.459 1.00 90.12 265 THR A O 1
ATOM 2015 N N . GLY A 1 266 ? -8.942 -1.312 22.758 1.00 84.50 266 GLY A N 1
ATOM 2016 C CA . GLY A 1 266 ? -7.824 -0.905 21.897 1.00 84.50 266 GLY A CA 1
ATOM 2017 C C . GLY A 1 266 ? -6.497 -0.756 22.653 1.00 84.50 266 GLY A C 1
ATOM 2018 O O . GLY A 1 266 ? -5.464 -1.186 22.153 1.00 84.50 266 GLY A O 1
ATOM 2019 N N . GLU A 1 267 ? -6.521 -0.236 23.885 1.00 87.31 267 GLU A N 1
ATOM 2020 C CA . GLU A 1 267 ? -5.331 -0.122 24.746 1.00 87.31 267 GLU A CA 1
ATOM 2021 C C . GLU A 1 267 ? -4.757 -1.491 25.127 1.00 87.31 267 GLU A C 1
ATOM 2023 O O . GLU A 1 267 ? -3.546 -1.702 25.082 1.00 87.31 267 GLU A O 1
ATOM 2028 N N . GLN A 1 268 ? -5.623 -2.455 25.447 1.00 87.62 268 GLN A N 1
ATOM 2029 C CA . GLN A 1 268 ? -5.206 -3.821 25.762 1.00 87.62 268 GLN A CA 1
ATOM 2030 C C . GLN A 1 268 ? -4.619 -4.524 24.536 1.00 87.62 268 GLN A C 1
ATOM 2032 O O . GLN A 1 268 ? -3.616 -5.224 24.651 1.00 87.62 268 GLN A O 1
ATOM 2037 N N . VAL A 1 269 ? -5.206 -4.316 23.354 1.00 87.75 269 VAL A N 1
ATOM 2038 C CA . VAL A 1 269 ? -4.673 -4.855 22.095 1.00 87.75 269 VAL A CA 1
ATOM 2039 C C . VAL A 1 269 ? -3.344 -4.193 21.730 1.00 87.75 269 VAL A C 1
ATOM 2041 O O . VAL A 1 269 ? -2.420 -4.901 21.338 1.00 87.75 269 VAL A O 1
ATOM 2044 N N . ARG A 1 270 ? -3.198 -2.872 21.921 1.00 89.06 270 ARG A N 1
ATOM 2045 C CA . ARG A 1 270 ? -1.909 -2.174 21.780 1.00 89.06 270 ARG A CA 1
ATOM 2046 C C . ARG A 1 270 ? -0.852 -2.804 22.681 1.00 89.06 270 ARG A C 1
ATOM 2048 O O . ARG A 1 270 ? 0.228 -3.112 22.192 1.00 89.06 270 ARG A O 1
ATOM 2055 N N . TRP A 1 271 ? -1.175 -3.058 23.952 1.00 92.75 271 TRP A N 1
ATOM 2056 C CA . TRP A 1 271 ? -0.262 -3.757 24.859 1.00 92.75 271 TRP A CA 1
ATOM 2057 C C . TRP A 1 271 ? 0.140 -5.134 24.307 1.00 92.75 271 TRP A C 1
ATOM 2059 O O . TRP A 1 271 ? 1.305 -5.510 24.386 1.00 92.75 271 TRP A O 1
ATOM 2069 N N . GLY A 1 272 ? -0.797 -5.867 23.698 1.00 91.62 272 GLY A N 1
ATOM 2070 C CA . GLY A 1 272 ? -0.521 -7.133 23.015 1.00 91.62 272 GLY A CA 1
ATOM 2071 C C . GLY A 1 272 ? 0.465 -7.014 21.855 1.00 91.62 272 GLY A C 1
ATOM 2072 O O . GLY A 1 272 ? 1.374 -7.834 21.756 1.00 91.62 272 GLY A O 1
ATOM 2073 N N . TYR A 1 273 ? 0.320 -5.987 21.012 1.00 89.94 273 TYR A N 1
ATOM 2074 C CA . TYR A 1 273 ? 1.278 -5.693 19.942 1.00 89.94 273 TYR A CA 1
ATOM 2075 C C . TYR A 1 273 ? 2.649 -5.317 20.505 1.00 89.94 273 TYR A C 1
ATOM 2077 O O . TYR A 1 273 ? 3.644 -5.890 20.088 1.00 89.94 273 TYR A O 1
ATOM 2085 N N . GLU A 1 274 ? 2.713 -4.427 21.496 1.00 92.56 274 GLU A N 1
ATOM 2086 C CA . GLU A 1 274 ? 3.970 -3.994 22.131 1.00 92.56 274 GLU A CA 1
ATOM 2087 C C . GLU A 1 274 ? 4.666 -5.099 22.951 1.00 92.56 274 GLU A C 1
ATOM 2089 O O . GLU A 1 274 ? 5.755 -4.875 23.471 1.00 92.56 274 GLU A O 1
ATOM 2094 N N . ASN A 1 275 ? 4.046 -6.273 23.103 1.00 94.00 275 ASN A N 1
ATOM 2095 C CA . ASN A 1 275 ? 4.615 -7.444 23.781 1.00 94.00 275 ASN A CA 1
ATOM 2096 C C . ASN A 1 275 ? 4.583 -8.691 22.884 1.00 94.00 275 ASN A C 1
ATOM 2098 O O . ASN A 1 275 ? 4.646 -9.822 23.373 1.00 94.00 275 ASN A O 1
ATOM 2102 N N . LEU A 1 276 ? 4.449 -8.499 21.571 1.00 90.94 276 LEU A N 1
ATOM 2103 C CA . LEU A 1 276 ? 4.407 -9.585 20.608 1.00 90.94 276 LEU A CA 1
ATOM 2104 C C . LEU A 1 276 ? 5.800 -10.216 20.469 1.00 90.94 276 LEU A C 1
ATOM 2106 O O . LEU A 1 276 ? 6.742 -9.560 20.033 1.00 90.94 276 LEU A O 1
ATOM 2110 N N . ASP A 1 277 ? 5.916 -11.499 20.813 1.00 95.00 277 ASP A N 1
ATOM 2111 C CA . ASP A 1 277 ? 7.142 -12.297 20.686 1.00 95.00 277 ASP A CA 1
ATOM 2112 C C . ASP A 1 277 ? 6.798 -13.620 19.986 1.00 95.00 277 ASP A C 1
ATOM 2114 O O . ASP A 1 277 ? 6.334 -14.585 20.601 1.00 95.00 277 ASP A O 1
ATOM 2118 N N . ILE A 1 278 ? 6.931 -13.639 18.658 1.00 93.62 278 ILE A N 1
ATOM 2119 C CA . ILE A 1 278 ? 6.628 -14.812 17.836 1.00 93.62 278 ILE A CA 1
ATOM 2120 C C . ILE A 1 278 ? 7.931 -15.557 17.562 1.00 93.62 278 ILE A C 1
ATOM 2122 O O . ILE A 1 278 ? 8.686 -15.230 16.643 1.00 93.62 278 ILE A O 1
ATOM 2126 N N . SER A 1 279 ? 8.178 -16.589 18.366 1.00 95.44 279 SER A N 1
ATOM 2127 C CA . SER A 1 279 ? 9.349 -17.456 18.239 1.00 95.44 279 SER A CA 1
ATOM 2128 C C . SER A 1 279 ? 9.311 -18.329 16.977 1.00 95.44 279 SER A C 1
ATOM 2130 O O . SER A 1 279 ? 8.260 -18.535 16.364 1.00 95.44 279 SER A O 1
ATOM 2132 N N . ALA A 1 280 ? 10.456 -18.917 16.615 1.00 94.88 280 ALA A N 1
ATOM 2133 C CA . ALA A 1 280 ? 10.539 -19.882 15.514 1.00 94.88 280 ALA A CA 1
ATOM 2134 C C . ALA A 1 280 ? 9.598 -21.088 15.717 1.00 94.88 280 ALA A C 1
ATOM 2136 O O . ALA A 1 280 ? 8.924 -21.512 14.777 1.00 94.88 280 ALA A O 1
ATOM 2137 N N . ASP A 1 281 ? 9.482 -21.588 16.951 1.00 96.06 281 ASP A N 1
ATOM 2138 C CA . ASP A 1 281 ? 8.559 -22.678 17.287 1.00 96.06 281 ASP A CA 1
ATOM 2139 C C . ASP A 1 281 ? 7.102 -22.261 17.089 1.00 96.06 281 ASP A C 1
ATOM 2141 O O . ASP A 1 281 ? 6.298 -23.030 16.558 1.00 96.06 281 ASP A O 1
ATOM 2145 N N . ARG A 1 282 ? 6.751 -21.024 17.464 1.00 94.56 282 ARG A N 1
ATOM 2146 C CA . ARG A 1 282 ? 5.397 -20.509 17.258 1.00 94.56 282 ARG A CA 1
ATOM 2147 C C . ARG A 1 282 ? 5.088 -20.320 15.772 1.00 94.56 282 ARG A C 1
ATOM 2149 O O . ARG A 1 282 ? 4.021 -20.732 15.326 1.00 94.56 282 ARG A O 1
ATOM 2156 N N . ILE A 1 283 ? 6.032 -19.791 14.993 1.00 94.06 283 ILE A N 1
ATOM 2157 C CA . ILE A 1 283 ? 5.944 -19.690 13.524 1.00 94.06 283 ILE A CA 1
ATOM 2158 C C . ILE A 1 283 ? 5.689 -21.065 12.899 1.00 94.06 283 ILE A C 1
ATOM 2160 O O . ILE A 1 283 ? 4.812 -21.206 12.043 1.00 94.06 283 ILE A O 1
ATOM 2164 N N . LYS A 1 284 ? 6.410 -22.093 13.358 1.00 94.19 284 LYS A N 1
ATOM 2165 C CA . LYS A 1 284 ? 6.223 -23.474 12.910 1.00 94.19 284 LYS A CA 1
ATOM 2166 C C . LYS A 1 284 ? 4.839 -24.016 13.257 1.00 94.19 284 LYS A C 1
ATOM 2168 O O . LYS A 1 284 ? 4.175 -24.564 12.382 1.00 94.19 284 LYS A O 1
ATOM 2173 N N . GLN A 1 285 ? 4.376 -23.823 14.493 1.00 91.38 285 GLN A N 1
ATOM 2174 C CA . GLN A 1 285 ? 3.028 -24.227 14.922 1.00 91.38 285 GLN A CA 1
ATOM 2175 C C . GLN A 1 285 ? 1.920 -23.560 14.100 1.00 91.38 285 GLN A C 1
ATOM 2177 O O . GLN A 1 285 ? 0.894 -24.180 13.841 1.00 91.38 285 GLN A O 1
ATOM 2182 N N . LEU A 1 286 ? 2.126 -22.308 13.687 1.00 90.44 286 LEU A N 1
ATOM 2183 C CA . LEU A 1 286 ? 1.200 -21.551 12.842 1.00 90.44 286 LEU A CA 1
ATOM 2184 C C . LEU A 1 286 ? 1.296 -21.931 11.352 1.00 90.44 286 LEU A C 1
ATOM 2186 O O . LEU A 1 286 ? 0.537 -21.409 10.539 1.00 90.44 286 LEU A O 1
ATOM 2190 N N . GLY A 1 287 ? 2.220 -22.822 10.980 1.00 91.88 287 GLY A N 1
ATOM 2191 C CA . GLY A 1 287 ? 2.393 -23.308 9.613 1.00 91.88 287 GLY A CA 1
ATOM 2192 C C . GLY A 1 287 ? 3.205 -22.389 8.694 1.00 91.88 287 GLY A C 1
ATOM 2193 O O . GLY A 1 287 ? 3.168 -22.596 7.484 1.00 91.88 287 GLY A O 1
ATOM 2194 N N . PHE A 1 288 ? 3.942 -21.414 9.237 1.00 89.94 288 PHE A N 1
ATOM 2195 C CA . PHE A 1 288 ? 4.762 -20.441 8.491 1.00 89.94 288 PHE A CA 1
ATOM 2196 C C . PHE A 1 288 ? 6.273 -20.760 8.513 1.00 89.94 288 PHE A C 1
ATOM 2198 O O . PHE A 1 288 ? 7.105 -19.886 8.251 1.00 89.94 288 PHE A O 1
ATOM 2205 N N . GLU A 1 289 ? 6.660 -21.997 8.840 1.00 90.06 289 GLU A N 1
ATOM 2206 C CA . GLU A 1 289 ? 8.068 -22.427 8.843 1.00 90.06 289 GLU A CA 1
ATOM 2207 C C . GLU A 1 289 ? 8.734 -22.150 7.480 1.00 90.06 289 GLU A C 1
ATOM 2209 O O . GLU A 1 289 ? 8.175 -22.455 6.428 1.00 90.06 289 GLU A O 1
ATOM 2214 N N . GLY A 1 290 ? 9.910 -21.512 7.494 1.00 85.56 290 GLY A N 1
ATOM 2215 C CA . GLY A 1 290 ? 10.643 -21.106 6.285 1.00 85.56 290 GLY A CA 1
ATOM 2216 C C . GLY A 1 290 ? 10.093 -19.866 5.561 1.00 85.56 290 GLY A C 1
ATOM 2217 O O . GLY A 1 290 ? 10.783 -19.299 4.711 1.00 85.56 290 GLY A O 1
ATOM 2218 N N . VAL A 1 291 ? 8.890 -19.407 5.920 1.00 86.44 291 VAL A N 1
ATOM 2219 C CA . VAL A 1 291 ? 8.237 -18.217 5.348 1.00 86.44 291 VAL A CA 1
ATOM 2220 C C . VAL A 1 291 ? 8.553 -16.964 6.159 1.00 86.44 291 VAL A C 1
ATOM 2222 O O . VAL A 1 291 ? 8.732 -15.898 5.580 1.00 86.44 291 VAL A O 1
ATOM 2225 N N . LEU A 1 292 ? 8.630 -17.088 7.484 1.00 88.06 292 LEU A N 1
ATOM 2226 C CA . LEU A 1 292 ? 8.904 -15.990 8.411 1.00 88.06 292 LEU A CA 1
ATOM 2227 C C . LEU A 1 292 ? 10.142 -16.279 9.267 1.00 88.06 292 LEU A C 1
ATOM 2229 O O . LEU A 1 292 ? 10.458 -17.430 9.571 1.00 88.06 292 LEU A O 1
ATOM 2233 N N . ARG A 1 293 ? 10.821 -15.211 9.680 1.00 89.44 293 ARG A N 1
ATOM 2234 C CA . ARG A 1 293 ? 11.784 -15.187 10.783 1.00 89.44 293 ARG A CA 1
ATOM 2235 C C . ARG A 1 293 ? 11.079 -14.772 12.078 1.00 89.44 293 ARG A C 1
ATOM 2237 O O . ARG A 1 293 ? 9.988 -14.214 12.005 1.00 89.44 293 ARG A O 1
ATOM 2244 N N . PRO A 1 294 ? 11.675 -15.047 13.253 1.00 93.00 294 PRO A N 1
ATOM 2245 C CA . PRO A 1 294 ? 11.140 -14.568 14.522 1.00 93.00 294 PRO A CA 1
ATOM 2246 C C . PRO A 1 294 ? 10.872 -13.062 14.499 1.00 93.00 294 PRO A C 1
ATOM 2248 O O . PRO A 1 294 ? 11.648 -12.303 13.917 1.00 93.00 294 PRO A O 1
ATOM 2251 N N . ILE A 1 295 ? 9.771 -12.654 15.127 1.00 92.12 295 ILE A N 1
ATOM 2252 C CA . ILE A 1 295 ? 9.319 -11.259 15.188 1.00 92.12 295 ILE A CA 1
ATOM 2253 C C . ILE A 1 295 ? 9.173 -10.890 16.654 1.00 92.12 295 ILE A C 1
ATOM 2255 O O . ILE A 1 295 ? 8.510 -11.611 17.402 1.00 92.12 295 ILE A O 1
ATOM 2259 N N . LYS A 1 296 ? 9.771 -9.768 17.049 1.00 92.44 296 LYS A N 1
ATOM 2260 C CA . LYS A 1 296 ? 9.690 -9.269 18.416 1.00 92.44 296 LYS A CA 1
ATOM 2261 C C . LYS A 1 296 ? 9.433 -7.778 18.419 1.00 92.44 296 LYS A C 1
ATOM 2263 O O . LYS A 1 296 ? 10.317 -7.005 18.091 1.00 92.44 296 LYS A O 1
ATOM 2268 N N . VAL A 1 297 ? 8.239 -7.391 18.834 1.00 91.31 297 VAL A N 1
ATOM 2269 C CA . VAL A 1 297 ? 7.830 -5.993 18.948 1.00 91.31 297 VAL A CA 1
ATOM 2270 C C . VAL A 1 297 ? 7.988 -5.553 20.401 1.00 91.31 297 VAL A C 1
ATOM 2272 O O . VAL A 1 297 ? 7.837 -6.347 21.331 1.00 91.31 297 VAL A O 1
ATOM 2275 N N . SER A 1 298 ? 8.308 -4.281 20.604 1.00 88.88 298 SER A N 1
ATOM 2276 C CA . SER A 1 298 ? 8.354 -3.655 21.923 1.00 88.88 298 SER A CA 1
ATOM 2277 C C . SER A 1 298 ? 7.679 -2.290 21.879 1.00 88.88 298 SER A C 1
ATOM 2279 O O . SER A 1 298 ? 7.374 -1.781 20.811 1.00 88.88 298 SER A O 1
ATOM 2281 N N . CYS A 1 299 ? 7.493 -1.627 23.016 1.00 87.25 299 CYS A N 1
ATOM 2282 C CA . CYS A 1 299 ? 7.081 -0.223 22.989 1.00 87.25 299 CYS A CA 1
ATOM 2283 C C . CYS A 1 299 ? 8.082 0.683 22.231 1.00 87.25 299 CYS A C 1
ATOM 2285 O O . CYS A 1 299 ? 7.670 1.643 21.582 1.00 87.25 299 CYS A O 1
ATOM 2287 N N . ALA A 1 300 ? 9.385 0.395 22.314 1.00 86.56 300 ALA A N 1
ATOM 2288 C CA . ALA A 1 300 ? 10.430 1.218 21.703 1.00 86.56 300 ALA A CA 1
ATOM 2289 C C . ALA A 1 300 ? 10.673 0.897 20.217 1.00 86.56 300 ALA A C 1
ATOM 2291 O O . ALA A 1 300 ? 11.310 1.688 19.527 1.00 86.56 300 ALA A O 1
ATOM 2292 N N . ASP A 1 301 ? 10.169 -0.242 19.740 1.00 84.62 301 ASP A N 1
ATOM 2293 C CA . ASP A 1 301 ? 10.291 -0.708 18.360 1.00 84.62 301 ASP A CA 1
ATOM 2294 C C . ASP A 1 301 ? 8.982 -1.375 17.924 1.00 84.62 301 ASP A C 1
ATOM 2296 O O . ASP A 1 301 ? 8.662 -2.487 18.348 1.00 84.62 301 ASP A O 1
ATOM 2300 N N . HIS A 1 302 ? 8.227 -0.664 17.082 1.00 87.12 302 HIS A N 1
ATOM 2301 C CA . HIS A 1 302 ? 6.936 -1.107 16.541 1.00 87.12 302 HIS A CA 1
ATOM 2302 C C . HIS A 1 302 ? 7.066 -1.879 15.217 1.00 87.12 302 HIS A C 1
ATOM 2304 O O . HIS A 1 302 ? 6.050 -2.302 14.670 1.00 87.12 302 HIS A O 1
ATOM 2310 N N . GLU A 1 303 ? 8.279 -2.067 14.687 1.00 83.81 303 GLU A N 1
ATOM 2311 C CA . GLU A 1 303 ? 8.520 -2.835 13.459 1.00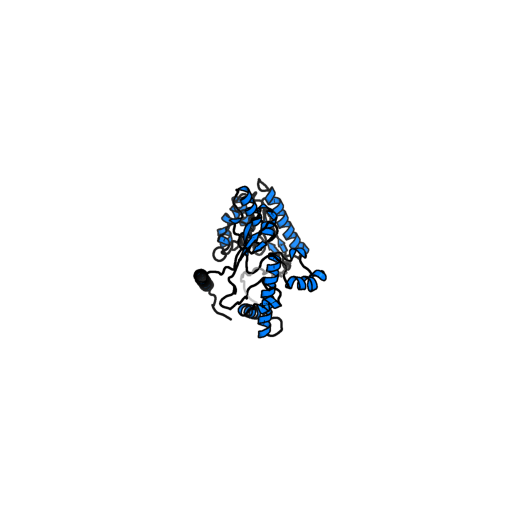 83.81 303 GLU A CA 1
ATOM 2312 C C . GLU A 1 303 ? 8.817 -4.304 13.784 1.00 83.81 303 GLU A C 1
ATOM 2314 O O . GLU A 1 303 ? 8.239 -5.210 13.179 1.00 83.81 303 GLU A O 1
ATOM 2319 N N . GLY A 1 304 ? 9.684 -4.546 14.771 1.00 79.31 304 GLY A N 1
ATOM 2320 C CA . GLY A 1 304 ? 9.951 -5.853 15.370 1.00 79.31 304 GLY A CA 1
ATOM 2321 C C . GLY A 1 304 ? 10.667 -6.883 14.494 1.00 79.31 304 GLY A C 1
ATOM 2322 O O . GLY A 1 304 ? 10.917 -8.008 14.942 1.00 79.31 304 GLY A O 1
ATOM 2323 N N . ALA A 1 305 ? 10.992 -6.525 13.250 1.00 82.12 305 ALA A N 1
ATOM 2324 C CA . ALA A 1 305 ? 11.953 -7.223 12.410 1.00 82.12 305 ALA A CA 1
ATOM 2325 C C . ALA A 1 305 ? 12.378 -6.362 11.217 1.00 82.12 305 ALA A C 1
ATOM 2327 O O . ALA A 1 305 ? 11.555 -6.026 10.371 1.00 82.12 305 ALA A O 1
ATOM 2328 N N . HIS A 1 306 ? 13.682 -6.148 11.060 1.00 83.69 306 HIS A N 1
ATOM 2329 C CA . HIS A 1 306 ? 14.222 -5.270 10.018 1.00 83.69 306 HIS A CA 1
ATOM 2330 C C . HIS A 1 306 ? 14.954 -6.044 8.916 1.00 83.69 306 HIS A C 1
ATOM 2332 O O . HIS A 1 306 ? 16.076 -5.721 8.522 1.00 83.69 306 HIS A O 1
ATOM 2338 N N . THR A 1 307 ? 14.348 -7.145 8.458 1.00 87.19 307 THR A N 1
ATOM 2339 C CA . THR A 1 307 ? 14.972 -8.039 7.471 1.00 87.19 307 THR A CA 1
ATOM 2340 C C . THR A 1 307 ? 14.163 -8.166 6.190 1.00 87.19 307 THR A C 1
ATOM 2342 O O . THR A 1 307 ? 12.933 -8.226 6.212 1.00 87.19 307 THR A O 1
ATOM 2345 N N . GLY A 1 308 ? 14.872 -8.252 5.067 1.00 89.06 308 GLY A N 1
ATOM 2346 C CA . GLY A 1 308 ? 14.296 -8.424 3.736 1.00 89.06 308 GLY A CA 1
ATOM 2347 C C . GLY A 1 308 ? 15.167 -9.310 2.853 1.00 89.06 308 GLY A C 1
ATOM 2348 O O . GLY A 1 308 ? 16.273 -9.699 3.230 1.00 89.06 308 GLY A O 1
ATOM 2349 N N . ARG A 1 309 ? 14.656 -9.654 1.673 1.00 91.38 309 ARG A N 1
ATOM 2350 C CA . ARG A 1 309 ? 15.354 -10.458 0.655 1.00 91.38 309 ARG A CA 1
ATOM 2351 C C . ARG A 1 309 ? 15.089 -9.891 -0.731 1.00 91.38 309 ARG A C 1
ATOM 2353 O O . ARG A 1 309 ? 14.141 -9.136 -0.911 1.00 91.38 309 ARG A O 1
ATOM 2360 N N . ILE A 1 310 ? 15.890 -10.266 -1.716 1.00 94.25 310 ILE A N 1
ATOM 2361 C CA . ILE A 1 310 ? 15.580 -10.045 -3.124 1.00 94.25 310 ILE A CA 1
ATOM 2362 C C . ILE A 1 310 ? 14.902 -11.291 -3.673 1.00 94.25 310 ILE A C 1
ATOM 2364 O O . ILE A 1 310 ? 15.312 -12.428 -3.418 1.00 94.25 310 ILE A O 1
ATOM 2368 N N . GLN A 1 311 ? 13.850 -11.047 -4.438 1.00 95.50 311 GLN A N 1
ATOM 2369 C CA . GLN A 1 311 ? 13.235 -12.039 -5.293 1.00 95.50 311 GLN A CA 1
ATOM 2370 C C . GLN A 1 311 ? 13.290 -11.589 -6.748 1.00 95.50 311 GLN A C 1
ATOM 2372 O O . GLN A 1 311 ? 13.191 -10.398 -7.049 1.00 95.50 311 GLN A O 1
ATOM 2377 N N . THR A 1 312 ? 13.401 -12.558 -7.644 1.00 96.81 312 THR A N 1
ATOM 2378 C CA . THR A 1 312 ? 13.472 -12.349 -9.085 1.00 96.81 312 THR A CA 1
ATOM 2379 C C . THR A 1 312 ? 12.320 -13.076 -9.763 1.00 96.81 312 THR A C 1
ATOM 2381 O O . THR A 1 312 ? 11.991 -14.209 -9.401 1.00 96.81 312 THR A O 1
ATOM 2384 N N . TRP A 1 313 ? 11.698 -12.414 -10.734 1.00 96.94 313 TRP A N 1
ATOM 2385 C CA . TRP A 1 313 ? 10.647 -12.999 -11.556 1.00 96.94 313 TRP A CA 1
ATOM 2386 C C . TRP A 1 313 ? 11.255 -13.864 -12.666 1.00 96.94 313 TRP A C 1
ATOM 2388 O O . TRP A 1 313 ? 11.993 -13.358 -13.515 1.00 96.94 313 TRP A O 1
ATOM 2398 N N . ASP A 1 314 ? 10.940 -15.161 -12.687 1.00 95.44 314 ASP A N 1
ATOM 2399 C CA . ASP A 1 314 ? 11.438 -16.098 -13.712 1.00 95.44 314 ASP A CA 1
ATOM 2400 C C . ASP A 1 314 ? 10.584 -16.121 -14.999 1.00 95.44 314 ASP A C 1
ATOM 2402 O O . ASP A 1 314 ? 10.930 -16.782 -15.979 1.00 95.44 314 ASP A O 1
ATOM 2406 N N . GLY A 1 315 ? 9.490 -15.353 -15.019 1.00 94.69 315 GLY A N 1
ATOM 2407 C CA . GLY A 1 315 ? 8.483 -15.346 -16.083 1.00 94.69 315 GLY A CA 1
ATOM 2408 C C . GLY A 1 315 ? 7.129 -15.869 -15.619 1.00 94.69 315 GLY A C 1
ATOM 2409 O O . GLY A 1 315 ? 6.105 -15.468 -16.169 1.00 94.69 315 GLY A O 1
ATOM 2410 N N . GLU A 1 316 ? 7.121 -16.695 -14.576 1.00 92.94 316 GLU A N 1
ATOM 2411 C CA . GLU A 1 316 ? 5.925 -17.363 -14.066 1.00 92.94 316 GLU A CA 1
ATOM 2412 C C . GLU A 1 316 ? 5.810 -17.294 -12.537 1.00 92.94 316 GLU A C 1
ATOM 2414 O O . GLU A 1 316 ? 4.705 -17.176 -12.003 1.00 92.94 316 GLU A O 1
ATOM 2419 N N . ASN A 1 317 ? 6.938 -17.347 -11.830 1.00 93.94 317 ASN A N 1
ATOM 2420 C CA . ASN A 1 317 ? 7.025 -17.402 -10.380 1.00 93.94 317 ASN A CA 1
ATOM 2421 C C . ASN A 1 317 ? 8.101 -16.451 -9.844 1.00 93.94 317 ASN A C 1
ATOM 2423 O O . ASN A 1 317 ? 9.117 -16.175 -10.487 1.00 93.94 317 ASN A O 1
ATOM 2427 N N . TRP A 1 318 ? 7.912 -16.008 -8.602 1.00 95.38 318 TRP A N 1
ATOM 2428 C CA . TRP A 1 318 ? 8.971 -15.348 -7.847 1.00 95.38 318 TRP A CA 1
ATOM 2429 C C . TRP A 1 318 ? 9.920 -16.382 -7.242 1.00 95.38 318 TRP A C 1
ATOM 2431 O O . TRP A 1 318 ? 9.491 -17.387 -6.667 1.00 95.38 318 TRP A O 1
ATOM 2441 N N . LYS A 1 319 ? 11.225 -16.128 -7.354 1.00 94.62 319 LYS A N 1
ATOM 2442 C CA . LYS A 1 319 ? 12.288 -16.925 -6.734 1.00 94.62 319 LYS A CA 1
ATOM 2443 C C . LYS A 1 319 ? 13.114 -16.042 -5.824 1.00 94.62 319 LYS A C 1
ATOM 2445 O O . LYS A 1 319 ? 13.544 -14.980 -6.251 1.00 94.62 319 LYS A O 1
ATOM 2450 N N . ILE A 1 320 ? 13.372 -16.483 -4.597 1.00 93.94 320 ILE A N 1
ATOM 2451 C CA . ILE A 1 320 ? 14.364 -15.822 -3.743 1.00 93.94 320 ILE A CA 1
ATOM 2452 C C . ILE A 1 320 ? 15.743 -16.008 -4.381 1.00 93.94 320 ILE A C 1
ATOM 2454 O O . ILE A 1 320 ? 16.144 -17.140 -4.643 1.00 93.94 320 ILE A O 1
ATOM 2458 N N . THR A 1 321 ? 16.454 -14.910 -4.621 1.00 94.56 321 THR A N 1
ATOM 2459 C CA . THR A 1 321 ? 17.773 -14.902 -5.282 1.00 94.56 321 THR A CA 1
ATOM 2460 C C . THR A 1 321 ? 18.873 -14.288 -4.424 1.00 94.56 321 THR A C 1
ATOM 2462 O O . THR A 1 321 ? 20.006 -14.152 -4.877 1.00 94.56 321 THR A O 1
ATOM 2465 N N . SER A 1 322 ? 18.568 -13.957 -3.169 1.00 92.88 322 SER A N 1
ATOM 2466 C CA . SER A 1 322 ? 19.544 -13.462 -2.205 1.00 92.88 322 SER A CA 1
ATOM 2467 C C . SER A 1 322 ? 19.436 -14.160 -0.855 1.00 92.88 322 SER A C 1
ATOM 2469 O O . SER A 1 322 ? 18.391 -14.705 -0.484 1.00 92.88 322 SER A O 1
ATOM 2471 N N . ASP A 1 323 ? 20.498 -14.008 -0.070 1.00 90.94 323 ASP A N 1
ATOM 2472 C CA . ASP A 1 323 ? 20.436 -14.162 1.376 1.00 90.94 323 ASP A CA 1
ATOM 2473 C C . ASP A 1 323 ? 19.598 -13.046 2.023 1.00 90.94 323 ASP A C 1
ATOM 2475 O O . ASP A 1 323 ? 19.043 -12.160 1.365 1.00 90.94 323 ASP A O 1
ATOM 2479 N N . TRP A 1 324 ? 19.481 -13.113 3.344 1.00 89.94 324 TRP A N 1
ATOM 2480 C CA . TRP A 1 324 ? 18.823 -12.093 4.146 1.00 89.94 324 TRP A CA 1
ATOM 2481 C C . TRP A 1 324 ? 19.659 -10.822 4.234 1.00 89.94 324 TRP A C 1
ATOM 2483 O O . TRP A 1 324 ? 20.824 -10.863 4.622 1.00 89.94 324 TRP A O 1
ATOM 2493 N N . TYR A 1 325 ? 19.015 -9.692 3.977 1.00 91.00 325 TYR A N 1
ATOM 2494 C CA . TYR A 1 325 ? 19.522 -8.371 4.317 1.00 91.00 325 TYR A CA 1
ATOM 2495 C C . TYR A 1 325 ? 18.916 -7.916 5.640 1.00 91.00 325 TYR A C 1
ATOM 2497 O O . TYR A 1 325 ? 17.759 -8.225 5.934 1.00 91.00 325 TYR A O 1
ATOM 2505 N N . VAL A 1 326 ? 19.700 -7.174 6.418 1.00 89.94 326 VAL A N 1
ATOM 2506 C CA . VAL A 1 326 ? 19.272 -6.498 7.647 1.00 89.94 326 VAL A CA 1
ATOM 2507 C C . VAL A 1 326 ? 19.457 -5.001 7.427 1.00 89.94 326 VAL A C 1
ATOM 2509 O O . VAL A 1 326 ? 20.440 -4.602 6.799 1.00 89.94 326 VAL 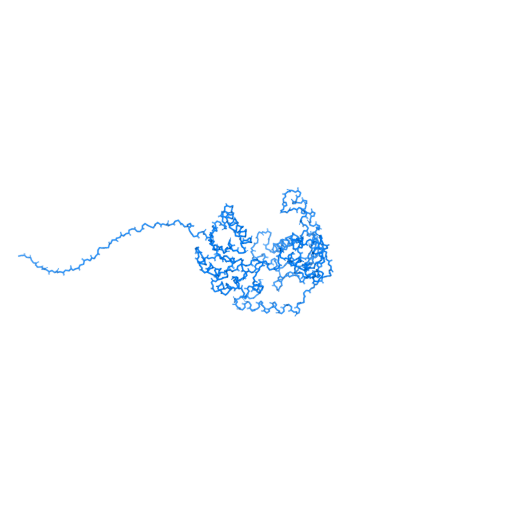A O 1
ATOM 2512 N N . SER A 1 327 ? 18.513 -4.184 7.890 1.00 85.62 327 SER A N 1
ATOM 2513 C CA . SER A 1 327 ? 18.673 -2.730 7.888 1.00 85.62 327 SER A CA 1
ATOM 2514 C C . SER A 1 327 ? 19.901 -2.312 8.698 1.00 85.62 327 SER A C 1
ATOM 2516 O O . SER A 1 327 ? 20.267 -2.948 9.688 1.00 85.62 327 SER A O 1
ATOM 2518 N N . ASP A 1 328 ? 20.543 -1.224 8.279 1.00 90.62 328 ASP A N 1
ATOM 2519 C CA . ASP A 1 328 ? 21.627 -0.626 9.050 1.00 90.62 328 ASP A CA 1
ATOM 2520 C C . ASP A 1 328 ? 21.070 0.420 10.020 1.00 90.62 328 ASP A C 1
ATOM 2522 O O . ASP A 1 328 ? 20.890 1.599 9.693 1.00 90.62 328 ASP A O 1
ATOM 2526 N N . ASP A 1 329 ? 20.797 -0.025 11.241 1.00 86.81 329 ASP A N 1
ATOM 2527 C CA . ASP A 1 329 ? 20.251 0.833 12.290 1.00 86.81 329 ASP A CA 1
ATOM 2528 C C . ASP A 1 329 ? 21.245 1.893 12.771 1.00 86.81 329 ASP A C 1
ATOM 2530 O O . ASP A 1 329 ? 20.820 2.894 13.348 1.00 86.81 329 ASP A O 1
ATOM 2534 N N . SER A 1 330 ? 22.547 1.750 12.484 1.00 92.06 330 SER A N 1
ATOM 2535 C CA . SER A 1 330 ? 23.515 2.816 12.770 1.00 92.06 330 SER A CA 1
ATOM 2536 C C . SER A 1 330 ? 23.217 4.088 11.966 1.00 92.06 330 SER A C 1
ATOM 2538 O O . SER A 1 330 ? 23.514 5.193 12.422 1.00 92.06 330 SER A O 1
ATOM 2540 N N . VAL A 1 331 ? 22.559 3.934 10.812 1.00 90.88 331 VAL A N 1
ATOM 2541 C CA . VAL A 1 331 ? 22.097 5.027 9.953 1.00 90.88 331 VAL A CA 1
ATOM 2542 C C . VAL A 1 331 ? 20.632 5.360 10.232 1.00 90.88 331 VAL A C 1
ATOM 2544 O O . VAL A 1 331 ? 20.276 6.529 10.374 1.00 90.88 331 VAL A O 1
ATOM 2547 N N . ILE A 1 332 ? 19.771 4.343 10.320 1.00 88.31 332 ILE A N 1
ATOM 2548 C CA . ILE A 1 332 ? 18.314 4.535 10.321 1.00 88.31 332 ILE A CA 1
ATOM 2549 C C . ILE A 1 332 ? 17.790 4.953 11.699 1.00 88.31 332 ILE A C 1
ATOM 2551 O O . ILE A 1 332 ? 16.964 5.865 11.788 1.00 88.31 332 ILE A O 1
ATOM 2555 N N . ALA A 1 333 ? 18.274 4.347 12.787 1.00 85.50 333 ALA A N 1
ATOM 2556 C CA . ALA A 1 333 ? 17.729 4.602 14.120 1.00 85.50 333 ALA A CA 1
ATOM 2557 C C . ALA A 1 333 ? 17.878 6.070 14.580 1.00 85.50 333 ALA A C 1
ATOM 2559 O O . ALA A 1 333 ? 16.912 6.609 15.134 1.00 85.50 333 ALA A O 1
ATOM 2560 N N . PRO A 1 334 ? 19.006 6.776 14.328 1.00 90.75 334 PRO A N 1
ATOM 2561 C CA . PRO A 1 334 ? 19.109 8.206 14.617 1.00 90.75 334 PRO A CA 1
ATOM 2562 C C . PRO A 1 334 ? 18.063 9.043 13.873 1.00 90.75 334 PRO A C 1
ATOM 2564 O O . PRO A 1 334 ? 17.435 9.909 14.483 1.00 90.75 334 PRO A O 1
ATOM 2567 N N . MET A 1 335 ? 17.824 8.747 12.591 1.00 91.38 335 MET A N 1
ATOM 2568 C CA . MET A 1 335 ? 16.845 9.461 11.763 1.00 91.38 335 MET A CA 1
ATOM 2569 C C . MET A 1 335 ? 15.415 9.238 12.265 1.00 91.38 335 MET A C 1
ATOM 2571 O O . MET A 1 335 ? 14.642 10.190 12.369 1.00 91.38 335 MET A O 1
ATOM 2575 N N . VAL A 1 336 ? 15.073 7.997 12.630 1.00 85.12 336 VAL A N 1
ATOM 2576 C CA . VAL A 1 336 ? 13.769 7.657 13.224 1.00 85.12 336 VAL A CA 1
ATOM 2577 C C . VAL A 1 336 ? 13.571 8.410 14.536 1.00 85.12 336 VAL A C 1
ATOM 2579 O O . VAL A 1 336 ? 12.529 9.035 14.739 1.00 85.12 336 VAL A O 1
ATOM 2582 N N . LYS A 1 337 ? 14.583 8.410 15.413 1.00 86.38 337 LYS A N 1
ATOM 2583 C CA . LYS A 1 337 ? 14.524 9.100 16.706 1.00 86.38 337 LYS A CA 1
ATOM 2584 C C . LYS A 1 337 ? 14.360 10.609 16.543 1.00 86.38 337 LYS A C 1
ATOM 2586 O O . LYS A 1 337 ? 13.548 11.207 17.248 1.00 86.38 337 LYS A O 1
ATOM 2591 N N . GLU A 1 338 ? 15.104 11.221 15.625 1.00 88.75 338 GLU A N 1
ATOM 2592 C CA . GLU A 1 338 ? 15.005 12.652 15.336 1.00 88.75 338 GLU A CA 1
ATOM 2593 C C . GLU A 1 338 ? 13.619 13.016 14.790 1.00 88.75 338 GLU A C 1
ATOM 2595 O O . GLU A 1 338 ? 12.970 13.925 15.310 1.00 88.75 338 GLU A O 1
ATOM 2600 N N . ALA A 1 339 ? 13.131 12.277 13.788 1.00 85.56 339 ALA A N 1
ATOM 2601 C CA . ALA A 1 339 ? 11.821 12.513 13.191 1.00 85.56 339 ALA A CA 1
ATOM 2602 C C . ALA A 1 339 ? 10.689 12.351 14.218 1.00 85.56 339 ALA A C 1
ATOM 2604 O O . ALA A 1 339 ? 9.809 13.210 14.306 1.00 85.56 339 ALA A O 1
ATOM 2605 N N . ALA A 1 340 ? 10.742 11.299 15.044 1.00 82.00 340 ALA A N 1
ATOM 2606 C CA . ALA A 1 340 ? 9.769 11.064 16.106 1.00 82.00 340 ALA A CA 1
ATOM 2607 C C . ALA A 1 340 ? 9.794 12.178 17.168 1.00 82.00 340 ALA A C 1
ATOM 2609 O O . ALA A 1 340 ? 8.737 12.670 17.567 1.00 82.00 340 ALA A O 1
ATOM 2610 N N . ALA A 1 341 ? 10.981 12.623 17.598 1.00 86.25 341 ALA A N 1
ATOM 2611 C CA . ALA A 1 341 ? 11.128 13.692 18.587 1.00 86.25 341 ALA A CA 1
ATOM 2612 C C . ALA A 1 341 ? 10.639 15.051 18.060 1.00 86.25 341 ALA A C 1
ATOM 2614 O O . ALA A 1 341 ? 9.942 15.781 18.775 1.00 86.25 341 ALA A O 1
ATOM 2615 N N . ARG A 1 342 ? 10.961 15.376 16.800 1.00 90.25 342 ARG A N 1
ATOM 2616 C CA . ARG A 1 342 ? 10.472 16.582 16.120 1.00 90.25 342 ARG A CA 1
ATOM 2617 C C . ARG A 1 342 ? 8.947 16.579 16.058 1.00 90.25 342 ARG A C 1
ATOM 2619 O O . ARG A 1 342 ? 8.321 17.523 16.534 1.00 90.25 342 ARG A O 1
ATOM 2626 N N . TYR A 1 343 ? 8.354 15.486 15.582 1.00 81.19 343 TYR A N 1
ATOM 2627 C CA . TYR A 1 343 ? 6.902 15.346 15.503 1.00 81.19 343 TYR A CA 1
ATOM 2628 C C . TYR A 1 343 ? 6.227 15.451 16.880 1.00 81.19 343 TYR A C 1
ATOM 2630 O O . TYR A 1 343 ? 5.247 16.182 17.037 1.00 81.19 343 TYR A O 1
ATOM 2638 N N . ALA A 1 344 ? 6.768 14.781 17.905 1.00 84.44 344 ALA A N 1
ATOM 2639 C CA . ALA A 1 344 ? 6.236 14.853 19.266 1.00 84.44 344 ALA A CA 1
ATOM 2640 C C . ALA A 1 344 ? 6.265 16.285 19.823 1.00 84.44 344 ALA A C 1
ATOM 2642 O O . ALA A 1 344 ? 5.302 16.717 20.456 1.00 84.44 344 ALA A O 1
ATOM 2643 N N . THR A 1 345 ? 7.327 17.042 19.533 1.00 91.38 345 THR A N 1
ATOM 2644 C CA . THR A 1 345 ? 7.463 18.449 19.936 1.00 91.38 345 THR A CA 1
ATOM 2645 C C . THR A 1 345 ? 6.441 19.334 19.225 1.00 91.38 345 THR A C 1
ATOM 2647 O O . THR A 1 345 ? 5.688 20.056 19.878 1.00 91.38 345 THR A O 1
ATOM 2650 N N . GLU A 1 346 ? 6.363 19.246 17.895 1.00 91.56 346 GLU A N 1
ATOM 2651 C CA . GLU A 1 346 ? 5.433 20.035 17.075 1.00 91.56 346 GLU A CA 1
ATOM 2652 C C . GLU A 1 346 ? 3.970 19.792 17.457 1.00 91.56 346 GLU A C 1
ATOM 2654 O O . GLU A 1 346 ? 3.156 20.719 17.476 1.00 91.56 346 GLU A O 1
ATOM 2659 N N . LYS A 1 347 ? 3.629 18.541 17.777 1.00 91.94 347 LYS A N 1
ATOM 2660 C CA . LYS A 1 347 ? 2.264 18.126 18.115 1.00 91.94 347 LYS A CA 1
ATOM 2661 C C . LYS A 1 347 ? 1.974 18.105 19.617 1.00 91.94 347 LYS A C 1
ATOM 2663 O O . LYS A 1 347 ? 0.845 17.803 19.991 1.00 91.94 347 LYS A O 1
ATOM 2668 N N . LYS A 1 348 ? 2.948 18.454 20.468 1.00 94.19 348 LYS A N 1
ATOM 2669 C CA . LYS A 1 348 ? 2.838 18.444 21.941 1.00 94.19 348 LYS A CA 1
ATOM 2670 C C . LYS A 1 348 ? 2.386 17.083 22.498 1.00 94.19 348 LYS A C 1
ATOM 2672 O O . LYS A 1 348 ? 1.534 17.015 23.381 1.00 94.19 348 LYS A O 1
ATOM 2677 N N . ILE A 1 349 ? 2.939 15.999 21.959 1.00 86.69 349 ILE A N 1
ATOM 2678 C CA . ILE A 1 349 ? 2.621 14.623 22.360 1.00 86.69 349 ILE A CA 1
ATOM 2679 C C . ILE A 1 349 ? 3.485 14.236 23.563 1.00 86.69 349 ILE A C 1
ATOM 2681 O O . ILE A 1 349 ? 4.707 14.382 23.526 1.00 86.69 349 ILE A O 1
ATOM 2685 N N . ALA A 1 350 ? 2.859 13.707 24.617 1.00 85.19 350 ALA A N 1
ATOM 2686 C CA . ALA A 1 350 ? 3.582 13.094 25.727 1.00 85.19 350 ALA A CA 1
ATOM 2687 C C . ALA A 1 350 ? 4.262 11.800 25.254 1.00 85.19 350 ALA A C 1
ATOM 2689 O O . ALA A 1 350 ? 3.606 10.910 24.712 1.00 85.19 350 ALA A O 1
ATOM 2690 N N . THR A 1 351 ? 5.576 11.701 25.441 1.00 80.62 351 THR A N 1
ATOM 2691 C CA . THR A 1 351 ? 6.366 10.533 25.039 1.00 80.62 351 THR A CA 1
ATOM 2692 C C . THR A 1 351 ? 6.445 9.515 26.177 1.00 80.62 351 THR A C 1
ATOM 2694 O O . THR A 1 351 ? 6.580 9.884 27.343 1.00 80.62 351 THR A O 1
ATOM 2697 N N . GLY A 1 352 ? 6.362 8.222 25.851 1.00 75.69 352 GLY A N 1
ATOM 2698 C CA . GLY A 1 352 ? 6.477 7.139 26.829 1.00 75.69 352 GLY A CA 1
ATOM 2699 C C . GLY A 1 352 ? 5.746 5.859 26.421 1.00 75.69 352 GLY A C 1
ATOM 2700 O O . GLY A 1 352 ? 4.868 5.873 25.557 1.00 75.69 352 GLY A O 1
ATOM 2701 N N . CYS A 1 353 ? 6.130 4.756 27.061 1.00 77.19 353 CYS A N 1
ATOM 2702 C CA . CYS A 1 353 ? 5.411 3.484 27.005 1.00 77.19 35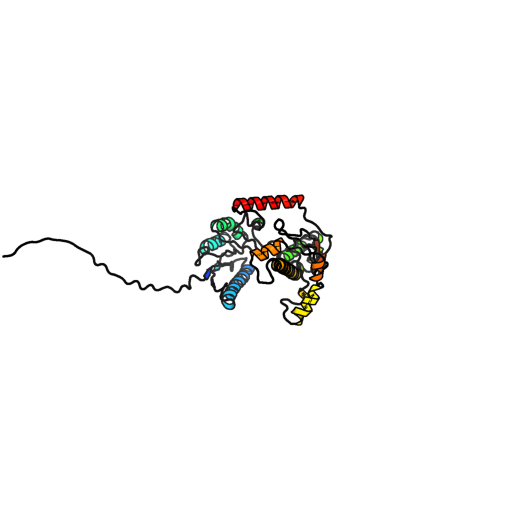3 CYS A CA 1
ATOM 2703 C C . CYS A 1 353 ? 4.199 3.510 27.937 1.00 77.19 353 CYS A C 1
ATOM 2705 O O . CYS A 1 353 ? 4.233 4.222 28.941 1.00 77.19 353 CYS A O 1
ATOM 2707 N N . LEU A 1 354 ? 3.149 2.758 27.590 1.00 62.94 354 LEU A N 1
ATOM 2708 C CA . LEU A 1 354 ? 1.957 2.597 28.433 1.00 62.94 354 LEU A CA 1
ATOM 2709 C C . LEU A 1 354 ? 2.226 1.770 29.693 1.00 62.94 354 LEU A C 1
ATOM 2711 O O . LEU A 1 354 ? 3.027 0.808 29.617 1.00 62.94 354 LEU A O 1
#